Protein AF-A0A852ZW38-F1 (afdb_monomer_lite)

pLDDT: mean 84.42, std 14.69, range [34.28, 97.69]

Secondary structure (DSSP, 8-state):
------TT-TTPPPSS-GGGPPPPPHHHHHHHT--S-EEGGGGT--GGG-----GGG-HHHHHHHHTT-EEPP-STTTTTHHHHS-GGGEEEEE-----EEEE-TTSS-EEEEPPHHHHHHHHHHHHHHHHHHTTTTPPPPS--SEEEEE--SSTT--HHHHHHHHHHHHHHHHHHTT-S-GGG-HHHHHHHHHHHHHS-S--

Foldseek 3Di:
DPPPPQLQPLVDAAPAHPVRFDDADPLQVVLQPFPFKDFCVRSVHDPVPDDAFDPVSGVVQVVVVVVQKDFQDLPLLRPCLSSLADPVFKGWDFASGFQWDWDPPDDHIIIHGQDPVSVVVVCVSVVCNCVLCPPQPNDRDPDPRIGMIGHDQAPPDGPVRLLVQLVVQLVVVCVVVVHPDSSNVSNSSSVSSNCSNVVDRDD

Sequence (203 aa):
MTVAVDPWGSQEPPLIAEEDLPALPERIDRLAKLDTPVRLTDLGEDPESWESPSARDLPEVELLRQDGWVLAPEESFLAFLPAVWPTEHRGWVRNRVPSVWLCTYPGPPAVAPLTEKDRWRDAESREDYPFHLEGTGIPVPSRLGRIWLLRSPVEGASVEQLVQRVVERAHQRARQDGEADPWDGKPYFVEAAREVLAEDPAR

Structure (mmCIF, N/CA/C/O backbone):
data_AF-A0A852ZW38-F1
#
_entry.id   AF-A0A852ZW38-F1
#
loop_
_atom_site.group_PDB
_atom_site.id
_atom_site.type_symbol
_atom_site.label_atom_id
_atom_site.label_alt_id
_atom_site.label_comp_id
_atom_site.label_asym_id
_atom_site.label_entity_id
_atom_site.label_seq_id
_atom_site.pdbx_PDB_ins_code
_atom_site.Cartn_x
_atom_site.Cartn_y
_atom_site.Cartn_z
_atom_site.occupancy
_atom_site.B_iso_or_equiv
_atom_site.auth_seq_id
_atom_site.auth_comp_id
_atom_site.auth_asym_id
_atom_site.auth_atom_id
_atom_site.pdbx_PDB_model_num
ATOM 1 N N . MET A 1 1 ? 1.688 -19.831 27.709 1.00 37.59 1 MET A N 1
ATOM 2 C CA . MET A 1 1 ? 2.255 -19.253 26.474 1.00 37.59 1 MET A CA 1
ATOM 3 C C . MET A 1 1 ? 1.092 -18.835 25.602 1.00 37.59 1 MET A C 1
ATOM 5 O O . MET A 1 1 ? 0.468 -19.689 24.989 1.00 37.59 1 MET A O 1
ATOM 9 N N . THR A 1 2 ? 0.726 -17.560 25.632 1.00 39.41 2 THR A N 1
ATOM 10 C CA . THR A 1 2 ? -0.225 -16.990 24.676 1.00 39.41 2 THR A CA 1
ATOM 11 C C . THR A 1 2 ? 0.477 -17.014 23.325 1.00 39.41 2 THR A C 1
ATOM 13 O O . THR A 1 2 ? 1.562 -16.448 23.203 1.00 39.41 2 THR A O 1
ATOM 16 N N . VAL A 1 3 ? -0.063 -17.740 22.345 1.00 43.19 3 VAL A N 1
ATOM 17 C CA . VAL A 1 3 ? 0.402 -17.617 20.960 1.00 43.19 3 VAL A CA 1
ATOM 18 C C . VAL A 1 3 ? 0.237 -16.143 20.616 1.00 43.19 3 VAL A C 1
ATOM 20 O O . VAL A 1 3 ? -0.870 -15.618 20.736 1.00 43.19 3 VAL A O 1
ATOM 23 N N . ALA A 1 4 ? 1.339 -15.455 20.313 1.00 57.69 4 ALA A N 1
ATOM 24 C CA . ALA A 1 4 ? 1.259 -14.093 19.819 1.00 57.69 4 ALA A CA 1
ATOM 25 C C . ALA A 1 4 ? 0.368 -14.142 18.576 1.00 57.69 4 ALA A C 1
ATOM 27 O O . ALA A 1 4 ? 0.694 -14.840 17.616 1.00 57.69 4 ALA A O 1
ATOM 28 N N . VAL A 1 5 ? -0.798 -13.497 18.648 1.00 76.19 5 VAL A N 1
ATOM 29 C CA . VAL A 1 5 ? -1.663 -13.316 17.483 1.00 76.19 5 VAL A CA 1
ATOM 30 C C . VAL A 1 5 ? -0.793 -12.639 16.434 1.00 76.19 5 VAL A C 1
ATOM 32 O O . VAL A 1 5 ? -0.140 -11.651 16.752 1.00 76.19 5 VAL A O 1
ATOM 35 N N . ASP A 1 6 ? -0.714 -13.213 15.239 1.00 84.00 6 ASP A N 1
ATOM 36 C CA . ASP A 1 6 ? 0.026 -12.650 14.117 1.00 84.00 6 ASP A CA 1
ATOM 37 C C . ASP A 1 6 ? -0.907 -11.687 13.378 1.00 84.00 6 ASP A C 1
ATOM 39 O O . ASP A 1 6 ? -1.735 -12.134 12.578 1.00 84.00 6 ASP A O 1
ATOM 43 N N . PRO A 1 7 ? -0.839 -10.373 13.656 1.00 88.25 7 PRO A N 1
ATOM 44 C CA . PRO A 1 7 ? -1.805 -9.446 13.099 1.00 88.25 7 PRO A CA 1
ATOM 45 C C . PRO A 1 7 ? -1.578 -9.219 11.605 1.00 88.25 7 PRO A C 1
ATOM 47 O O . PRO A 1 7 ? -2.442 -8.645 10.963 1.00 88.25 7 PRO A O 1
ATOM 50 N N . TRP A 1 8 ? -0.460 -9.674 11.035 1.00 88.12 8 TRP A N 1
ATOM 51 C CA . TRP A 1 8 ? -0.136 -9.500 9.620 1.00 88.12 8 TRP A CA 1
ATOM 52 C C . TRP A 1 8 ? -0.468 -10.721 8.770 1.00 88.12 8 TRP A C 1
ATOM 54 O O . TRP A 1 8 ? -0.106 -10.742 7.592 1.00 88.12 8 TRP A O 1
ATOM 64 N N . GLY A 1 9 ? -1.068 -11.766 9.347 1.00 86.44 9 GLY A N 1
ATOM 65 C CA . GLY A 1 9 ? -1.439 -12.958 8.592 1.00 86.44 9 GLY A CA 1
ATOM 66 C C . GLY A 1 9 ? -0.247 -13.546 7.829 1.00 86.44 9 GLY A C 1
ATOM 67 O O . GLY A 1 9 ? -0.298 -13.754 6.615 1.00 86.44 9 GLY A O 1
ATOM 68 N N . SER A 1 10 ? 0.903 -13.752 8.477 1.00 82.31 10 SER A N 1
ATOM 69 C CA . SER A 1 10 ? 2.113 -14.267 7.814 1.00 82.31 10 SER A CA 1
ATOM 70 C C . SER A 1 10 ? 1.869 -15.609 7.123 1.00 82.31 10 SER A C 1
ATOM 72 O O . SER A 1 10 ? 2.503 -15.881 6.107 1.00 82.31 10 SER A O 1
ATOM 74 N N . GLN A 1 11 ? 0.918 -16.405 7.618 1.00 86.62 11 GLN A N 1
ATOM 75 C CA . GLN A 1 11 ? 0.520 -17.689 7.034 1.00 86.62 11 GLN A CA 1
ATOM 76 C C . GLN A 1 11 ? -0.720 -17.612 6.131 1.00 86.62 11 GLN A C 1
ATOM 78 O O . GLN A 1 11 ? -1.071 -18.619 5.522 1.00 86.62 11 GLN A O 1
ATOM 83 N N . GLU A 1 12 ? -1.379 -16.456 6.026 1.00 89.81 12 GLU A N 1
ATOM 84 C CA . GLU A 1 12 ? -2.534 -16.295 5.140 1.00 89.81 12 GLU A CA 1
ATOM 85 C C . GLU A 1 12 ? -2.074 -16.361 3.674 1.00 89.81 12 GLU A C 1
ATOM 87 O O . GLU A 1 12 ? -1.069 -15.720 3.328 1.00 89.81 12 GLU A O 1
ATOM 92 N N . PRO A 1 13 ? -2.763 -17.135 2.811 1.00 94.25 13 PRO A N 1
ATOM 93 C CA . PRO A 1 13 ? -2.471 -17.168 1.382 1.00 94.25 13 PRO A CA 1
ATOM 94 C C . PRO A 1 13 ? -2.806 -15.817 0.724 1.00 94.25 13 PRO A C 1
ATOM 96 O O . PRO A 1 13 ? -3.569 -15.031 1.292 1.00 94.25 13 PRO A O 1
ATOM 99 N N . PRO A 1 14 ? -2.246 -15.521 -0.462 1.00 95.19 14 PRO A N 1
ATOM 100 C CA . PRO A 1 14 ? -2.658 -14.347 -1.221 1.00 95.19 14 PRO A CA 1
ATOM 101 C C . PRO A 1 14 ? -4.115 -14.480 -1.689 1.00 95.19 14 PRO A C 1
ATOM 103 O O . PRO A 1 14 ? -4.615 -15.587 -1.881 1.00 95.19 14 PRO A O 1
ATOM 106 N N . LEU A 1 15 ? -4.773 -13.344 -1.934 1.00 96.75 15 LEU A N 1
ATOM 107 C CA . LEU A 1 15 ? -6.130 -13.275 -2.493 1.00 96.75 15 LEU A CA 1
ATOM 108 C C . LEU A 1 15 ? -6.229 -13.906 -3.889 1.00 96.75 15 LEU A C 1
ATOM 110 O O . LEU A 1 15 ? -7.296 -14.378 -4.268 1.00 96.75 15 LEU A O 1
ATOM 114 N N . ILE A 1 16 ? -5.124 -13.914 -4.639 1.00 96.69 16 ILE A N 1
ATOM 115 C CA . ILE A 1 16 ? -4.990 -14.597 -5.928 1.00 96.69 16 ILE A CA 1
ATOM 116 C C . ILE A 1 16 ? -3.748 -15.483 -5.859 1.00 96.69 16 ILE A C 1
ATOM 118 O O . ILE A 1 16 ? -2.665 -15.001 -5.508 1.00 96.69 16 ILE A O 1
ATOM 122 N N . ALA A 1 17 ? -3.911 -16.770 -6.164 1.00 96.06 17 ALA A N 1
ATOM 123 C CA . ALA A 1 17 ? -2.816 -17.733 -6.188 1.00 96.06 17 ALA A CA 1
ATOM 124 C C . ALA A 1 17 ? -1.807 -17.396 -7.300 1.00 96.06 17 ALA A C 1
ATOM 126 O O . ALA A 1 17 ? -2.147 -16.740 -8.282 1.00 96.06 17 ALA A O 1
ATOM 127 N N . GLU A 1 18 ? -0.552 -17.823 -7.147 1.00 91.75 18 GLU A N 1
ATOM 128 C CA . GLU A 1 18 ? 0.528 -17.448 -8.074 1.00 91.75 18 GLU A CA 1
ATOM 129 C C . GLU A 1 18 ? 0.279 -17.984 -9.491 1.00 91.75 18 GLU A C 1
ATOM 131 O O . GLU A 1 18 ? 0.542 -17.296 -10.476 1.00 91.75 18 GLU A O 1
ATOM 136 N N . GLU A 1 19 ? -0.292 -19.181 -9.583 1.00 95.25 19 GLU A N 1
ATOM 137 C CA . GLU A 1 19 ? -0.721 -19.835 -10.816 1.00 95.25 19 GLU A CA 1
ATOM 138 C C . GLU A 1 19 ? -1.891 -19.135 -11.530 1.00 95.25 19 GLU A C 1
ATOM 140 O O . GLU A 1 19 ? -2.034 -19.294 -12.742 1.00 95.25 19 GLU A O 1
ATOM 145 N N . ASP A 1 20 ? -2.679 -18.336 -10.806 1.00 96.88 20 ASP A N 1
ATOM 146 C CA . ASP A 1 20 ? -3.862 -17.633 -11.317 1.00 96.88 20 ASP A CA 1
ATOM 147 C C . ASP A 1 20 ? -3.574 -16.156 -11.640 1.00 96.88 20 ASP A C 1
ATOM 149 O O . ASP A 1 20 ? -4.470 -15.404 -12.037 1.00 96.88 20 ASP A O 1
ATOM 153 N N . LEU A 1 21 ? -2.325 -15.706 -11.469 1.00 95.62 21 LEU A N 1
ATOM 154 C CA . LEU A 1 21 ? -1.961 -14.317 -11.722 1.00 95.62 21 LEU A CA 1
ATOM 155 C C . LEU A 1 21 ? -2.081 -13.975 -13.214 1.00 95.62 21 LEU A C 1
ATOM 157 O O . LEU A 1 21 ? -1.472 -14.643 -14.057 1.00 95.62 21 LEU A O 1
ATOM 161 N N . PRO A 1 22 ? -2.769 -12.873 -13.566 1.00 95.88 22 PRO A N 1
ATOM 162 C CA . PRO A 1 22 ? -2.809 -12.419 -14.945 1.00 95.88 22 PRO A CA 1
ATOM 163 C C . PRO A 1 22 ? -1.412 -12.042 -15.452 1.00 95.88 22 PRO A C 1
ATOM 165 O O . PRO A 1 22 ? -0.523 -11.623 -14.690 1.00 95.88 22 PRO A O 1
ATOM 168 N N . ALA A 1 23 ? -1.236 -12.146 -16.770 1.00 96.81 23 ALA A N 1
ATOM 169 C CA . ALA A 1 23 ? -0.043 -11.652 -17.443 1.00 96.81 23 ALA A CA 1
ATOM 170 C C . ALA A 1 23 ? 0.123 -10.145 -17.198 1.00 96.81 23 ALA A C 1
ATOM 172 O O . ALA A 1 23 ? -0.852 -9.392 -17.226 1.00 96.81 23 ALA A O 1
ATOM 173 N N . LEU A 1 24 ? 1.361 -9.711 -16.958 1.00 96.56 24 LEU A N 1
ATOM 174 C CA . LEU A 1 24 ? 1.661 -8.298 -16.745 1.00 96.56 24 LEU A CA 1
ATOM 175 C C . LEU A 1 24 ? 1.449 -7.498 -18.042 1.00 96.56 24 LEU A C 1
ATOM 177 O O . LEU A 1 24 ? 1.763 -8.004 -19.124 1.00 96.56 24 LEU A O 1
ATOM 181 N N . PRO A 1 25 ? 0.977 -6.240 -17.953 1.00 96.44 25 PRO A N 1
ATOM 182 C CA . PRO A 1 25 ? 1.001 -5.318 -19.081 1.00 96.44 25 PRO A CA 1
ATOM 183 C C . PRO A 1 25 ? 2.416 -5.190 -19.652 1.00 96.44 25 PRO A C 1
ATOM 185 O O . PRO A 1 25 ? 3.387 -5.186 -18.894 1.00 96.44 25 PRO A O 1
ATOM 188 N N . GLU A 1 26 ? 2.538 -5.027 -20.973 1.00 95.06 26 GLU A N 1
ATOM 189 C CA . GLU A 1 26 ? 3.835 -5.008 -21.671 1.00 95.06 26 GLU A CA 1
ATOM 190 C C . GLU A 1 26 ? 4.825 -4.012 -21.051 1.00 95.06 26 GLU A C 1
ATOM 192 O O . GLU A 1 26 ? 5.993 -4.340 -20.848 1.00 95.06 26 GLU A O 1
ATOM 197 N N . ARG A 1 27 ? 4.348 -2.813 -20.695 1.00 94.19 27 ARG A N 1
ATOM 198 C CA . ARG A 1 27 ? 5.147 -1.786 -20.017 1.00 94.19 27 ARG A CA 1
ATOM 199 C C . ARG A 1 27 ? 5.755 -2.309 -18.714 1.00 94.19 27 ARG A C 1
ATOM 201 O O . ARG A 1 27 ? 6.959 -2.198 -18.506 1.00 94.19 27 ARG A O 1
ATOM 208 N N . ILE A 1 28 ? 4.932 -2.904 -17.853 1.00 95.44 28 ILE A N 1
ATOM 209 C CA . ILE A 1 28 ? 5.349 -3.415 -16.543 1.00 95.44 28 ILE A CA 1
ATOM 210 C C . ILE A 1 28 ? 6.297 -4.605 -16.700 1.00 95.44 28 ILE A C 1
ATOM 212 O O . ILE A 1 28 ? 7.332 -4.653 -16.039 1.00 95.44 28 ILE A O 1
ATOM 216 N N . ASP A 1 29 ? 5.994 -5.523 -17.619 1.00 95.38 29 ASP A N 1
ATOM 217 C CA . ASP A 1 29 ? 6.852 -6.667 -17.938 1.00 95.38 29 ASP A CA 1
ATOM 218 C C . ASP A 1 29 ? 8.232 -6.228 -18.463 1.00 95.38 29 ASP A C 1
ATOM 220 O O . ASP A 1 29 ? 9.260 -6.765 -18.049 1.00 95.38 29 ASP A O 1
ATOM 224 N N . ARG A 1 30 ? 8.278 -5.200 -19.321 1.00 94.25 30 ARG A N 1
ATOM 225 C CA . ARG A 1 30 ? 9.529 -4.629 -19.838 1.00 94.25 30 ARG A CA 1
ATOM 226 C C . ARG A 1 30 ? 10.359 -3.994 -18.723 1.00 94.25 30 ARG A C 1
ATOM 228 O O . ARG A 1 30 ? 11.554 -4.262 -18.639 1.00 94.25 30 ARG A O 1
ATOM 235 N N . LEU A 1 31 ? 9.729 -3.203 -17.852 1.00 94.19 31 LEU A N 1
ATOM 236 C CA . LEU A 1 31 ? 10.395 -2.579 -16.703 1.00 94.19 31 LEU A CA 1
ATOM 237 C C . LEU A 1 31 ? 10.918 -3.621 -15.703 1.00 94.19 31 LEU A C 1
ATOM 239 O O . LEU A 1 31 ? 12.028 -3.476 -15.198 1.00 94.19 31 LEU A O 1
ATOM 243 N N . ALA A 1 32 ? 10.165 -4.699 -15.458 1.00 91.88 32 ALA A N 1
ATOM 244 C CA . ALA A 1 32 ? 10.576 -5.795 -14.576 1.00 91.88 32 ALA A CA 1
ATOM 245 C C . ALA A 1 32 ? 11.831 -6.537 -15.067 1.00 91.88 32 ALA A C 1
ATOM 247 O O . ALA A 1 32 ? 12.532 -7.158 -14.268 1.00 91.88 32 ALA A O 1
ATOM 248 N N . LYS A 1 33 ? 12.102 -6.487 -16.376 1.00 93.12 33 LYS A N 1
ATOM 249 C CA . LYS A 1 33 ? 13.229 -7.160 -17.036 1.00 93.12 33 LYS A CA 1
ATOM 250 C C . LYS A 1 33 ? 14.454 -6.266 -17.222 1.00 93.12 33 LYS A C 1
ATOM 252 O O . LYS A 1 33 ? 15.448 -6.738 -17.769 1.00 93.12 33 LYS A O 1
ATOM 257 N N . LEU A 1 34 ? 14.403 -5.002 -16.794 1.00 92.62 34 LEU A N 1
ATOM 258 C CA . LEU A 1 34 ? 15.554 -4.109 -16.885 1.00 92.62 34 LEU A CA 1
ATOM 259 C C . LEU A 1 34 ? 16.703 -4.608 -16.000 1.00 92.62 34 LEU A C 1
ATOM 261 O O . LEU A 1 34 ? 16.541 -4.810 -14.798 1.00 92.62 34 LEU A O 1
ATOM 265 N N . ASP A 1 35 ? 17.881 -4.753 -16.597 1.00 91.44 35 ASP A N 1
ATOM 266 C CA . ASP A 1 35 ? 19.140 -5.090 -15.923 1.00 91.44 35 ASP A CA 1
ATOM 267 C C . ASP A 1 35 ? 20.156 -3.936 -15.954 1.00 91.44 35 ASP A C 1
ATOM 269 O O . ASP A 1 35 ? 21.132 -3.921 -15.203 1.00 91.44 35 ASP A O 1
ATOM 273 N N . THR A 1 36 ? 19.901 -2.938 -16.797 1.00 90.75 36 THR A N 1
ATOM 274 C CA . THR A 1 36 ? 20.750 -1.779 -17.048 1.00 90.75 36 THR A CA 1
ATOM 275 C C . THR A 1 36 ? 19.888 -0.524 -17.222 1.00 90.75 36 THR A C 1
ATOM 277 O O . THR A 1 36 ? 18.697 -0.631 -17.522 1.00 90.75 36 THR A O 1
ATOM 280 N N . PRO A 1 37 ? 20.445 0.683 -17.007 1.00 91.56 37 PRO A N 1
ATOM 281 C CA . PRO A 1 37 ? 19.724 1.921 -17.273 1.00 91.56 37 PRO A CA 1
ATOM 282 C C . PRO A 1 37 ? 19.343 2.054 -18.752 1.00 91.56 37 PRO A C 1
ATOM 284 O O . PRO A 1 37 ? 20.196 1.905 -19.628 1.00 91.56 37 PRO A O 1
ATOM 287 N N . VAL A 1 38 ? 18.088 2.409 -19.026 1.00 92.88 38 VAL A N 1
ATOM 288 C CA . VAL A 1 38 ? 17.560 2.634 -20.379 1.00 92.88 38 VAL A CA 1
ATOM 289 C C . VAL A 1 38 ? 16.900 4.006 -20.436 1.00 92.88 38 VAL A C 1
ATOM 291 O O . VAL A 1 38 ? 16.209 4.409 -19.503 1.00 92.88 38 VAL A O 1
ATOM 294 N N . ARG A 1 39 ? 17.116 4.761 -21.518 1.00 93.00 39 ARG A N 1
ATOM 295 C CA . ARG A 1 39 ? 16.471 6.071 -21.682 1.00 93.00 39 ARG A CA 1
ATOM 296 C C . ARG A 1 39 ? 14.965 5.895 -21.814 1.00 93.00 39 ARG A C 1
ATOM 298 O O . ARG A 1 39 ? 14.515 4.977 -22.492 1.00 93.00 39 ARG A O 1
ATOM 305 N N . LEU A 1 40 ? 14.196 6.822 -21.249 1.00 92.06 40 LEU A N 1
ATOM 306 C CA . LEU A 1 40 ? 12.736 6.790 -21.366 1.00 92.06 40 LEU A CA 1
ATOM 307 C C . LEU A 1 40 ? 12.270 6.757 -22.824 1.00 92.06 40 LEU A C 1
ATOM 309 O O . LEU A 1 40 ? 11.446 5.927 -23.197 1.00 92.06 40 LEU A O 1
ATOM 313 N N . THR A 1 41 ? 12.904 7.556 -23.681 1.00 90.50 41 THR A N 1
ATOM 314 C CA . THR A 1 41 ? 12.606 7.584 -25.117 1.00 90.50 41 THR A CA 1
ATOM 315 C C . THR A 1 41 ? 12.831 6.238 -25.804 1.00 90.50 41 THR A C 1
ATOM 317 O O . THR A 1 41 ? 12.092 5.890 -26.719 1.00 90.50 41 THR A O 1
ATOM 320 N N . ASP A 1 42 ? 13.825 5.463 -25.357 1.00 91.19 42 ASP A N 1
ATOM 321 C CA . ASP A 1 42 ? 14.133 4.142 -25.922 1.00 91.19 42 ASP A CA 1
ATOM 322 C C . ASP A 1 42 ? 13.117 3.087 -25.448 1.00 91.19 42 ASP A C 1
ATOM 324 O O . ASP A 1 42 ? 12.904 2.076 -26.117 1.00 91.19 42 ASP A O 1
ATOM 328 N N . LEU A 1 43 ? 12.440 3.343 -24.322 1.00 88.69 43 LEU A N 1
ATOM 329 C CA . LEU A 1 43 ? 11.284 2.574 -23.858 1.00 88.69 43 LEU A CA 1
ATOM 330 C C . LEU A 1 43 ? 9.976 2.996 -24.548 1.00 88.69 43 LEU A C 1
ATOM 332 O O . LEU A 1 43 ? 8.965 2.318 -24.363 1.00 88.69 43 LEU A O 1
ATOM 336 N N . GLY A 1 44 ? 9.994 4.054 -25.366 1.00 90.19 44 GLY A N 1
ATOM 337 C CA . GLY A 1 44 ? 8.797 4.649 -25.965 1.00 90.19 44 GLY A CA 1
ATOM 338 C C . GLY A 1 44 ? 7.991 5.509 -24.988 1.00 90.19 44 GLY A C 1
ATOM 339 O O . GLY A 1 44 ? 6.817 5.762 -25.233 1.00 90.19 44 GLY A O 1
ATOM 340 N N . GLU A 1 45 ? 8.609 5.933 -23.887 1.00 91.81 45 GLU A N 1
ATOM 341 C CA . GLU A 1 45 ? 7.994 6.736 -22.833 1.00 91.81 45 GLU A CA 1
ATOM 342 C C . GLU A 1 45 ? 8.359 8.214 -23.018 1.00 91.81 45 GLU A C 1
ATOM 344 O O . GLU A 1 45 ? 9.495 8.549 -23.375 1.00 91.81 45 GLU A O 1
ATOM 349 N N . ASP A 1 46 ? 7.405 9.104 -22.748 1.00 90.69 46 ASP A N 1
ATOM 350 C CA . ASP A 1 46 ? 7.639 10.547 -22.713 1.00 90.69 46 ASP A CA 1
ATOM 351 C C . ASP A 1 46 ? 8.155 10.949 -21.319 1.00 90.69 46 ASP A C 1
ATOM 353 O O . ASP A 1 46 ? 7.471 10.709 -20.320 1.00 90.69 46 ASP A O 1
ATOM 357 N N . PRO A 1 47 ? 9.349 11.561 -21.212 1.00 89.00 47 PRO A N 1
ATOM 358 C CA . PRO A 1 47 ? 9.864 12.051 -19.941 1.00 89.00 47 PRO A CA 1
ATOM 359 C C . PRO A 1 47 ? 8.957 13.032 -19.199 1.00 89.00 47 PRO A C 1
ATOM 361 O O . PRO A 1 47 ? 9.014 13.068 -17.971 1.00 89.00 47 PRO A O 1
ATOM 364 N N . GLU A 1 48 ? 8.152 13.830 -19.904 1.00 88.62 48 GLU A N 1
ATOM 365 C CA . GLU A 1 48 ? 7.260 14.812 -19.275 1.00 88.62 48 GLU A CA 1
ATOM 366 C C . GLU A 1 48 ? 6.009 14.166 -18.668 1.00 88.62 48 GLU A C 1
ATOM 368 O O . GLU A 1 48 ? 5.424 14.719 -17.737 1.00 88.62 48 GLU A O 1
ATOM 373 N N . SER A 1 49 ? 5.625 12.984 -19.155 1.00 90.31 49 SER A N 1
ATOM 374 C CA . SER A 1 49 ? 4.471 12.225 -18.667 1.00 90.31 49 SER A CA 1
ATOM 375 C C . SER A 1 49 ? 4.865 10.932 -17.952 1.00 90.31 49 SER A C 1
ATOM 377 O O . SER A 1 49 ? 4.020 10.058 -17.764 1.00 90.31 49 SER A O 1
ATOM 379 N N . TRP A 1 50 ? 6.146 10.753 -17.621 1.00 89.19 50 TRP A N 1
ATOM 380 C CA . TRP A 1 50 ? 6.602 9.532 -16.974 1.00 89.19 50 TRP A CA 1
ATOM 381 C C . TRP A 1 50 ? 6.034 9.422 -15.560 1.00 89.19 50 TRP A C 1
ATOM 383 O O . TRP A 1 50 ? 6.276 10.270 -14.700 1.00 89.19 50 TRP A O 1
ATOM 393 N N . GLU A 1 51 ? 5.361 8.306 -15.308 1.00 90.50 51 GLU A N 1
ATOM 394 C CA . GLU A 1 51 ? 4.890 7.914 -13.986 1.00 90.50 51 GLU A CA 1
ATOM 395 C C . GLU A 1 51 ? 5.615 6.641 -13.541 1.00 90.50 51 GLU A C 1
ATOM 397 O O . GLU A 1 51 ? 5.704 5.658 -14.288 1.00 90.50 51 GLU A O 1
ATOM 402 N N . SER A 1 52 ? 6.147 6.639 -12.317 1.00 90.00 52 SER A N 1
ATOM 403 C CA . SER A 1 52 ? 6.728 5.427 -11.733 1.00 90.00 52 SER A CA 1
ATOM 404 C C . SER A 1 52 ? 5.678 4.311 -11.670 1.00 90.00 52 SER A C 1
ATOM 406 O O . SER A 1 52 ? 4.526 4.595 -11.337 1.00 90.00 52 SER A O 1
ATOM 408 N N . PRO A 1 53 ? 6.046 3.047 -11.966 1.00 92.25 53 PRO A N 1
ATOM 409 C CA . PRO A 1 53 ? 5.102 1.944 -11.857 1.00 92.25 53 PRO A CA 1
ATOM 410 C C . PRO A 1 53 ? 4.621 1.797 -10.410 1.00 92.25 53 PRO A C 1
ATOM 412 O O . PRO A 1 53 ? 5.386 1.970 -9.462 1.00 92.25 53 PRO A O 1
ATOM 415 N N . SER A 1 54 ? 3.353 1.449 -10.249 1.00 92.00 54 SER A N 1
ATOM 416 C CA . SER A 1 54 ? 2.663 1.374 -8.966 1.00 92.00 54 SER A CA 1
ATOM 417 C C . SER A 1 54 ? 1.812 0.110 -8.868 1.00 92.00 54 SER A C 1
ATOM 419 O O . SER A 1 54 ? 1.564 -0.586 -9.854 1.00 92.00 54 SER A O 1
ATOM 421 N N . ALA A 1 55 ? 1.294 -0.174 -7.671 1.00 92.94 55 ALA A N 1
ATOM 422 C CA . ALA A 1 55 ? 0.359 -1.278 -7.470 1.00 92.94 55 ALA A CA 1
ATOM 423 C C . ALA A 1 55 ? -0.908 -1.156 -8.341 1.00 92.94 55 ALA A C 1
ATOM 425 O O . ALA A 1 55 ? -1.515 -2.169 -8.675 1.00 92.94 55 ALA A O 1
ATOM 426 N N . ARG A 1 56 ? -1.294 0.065 -8.743 1.00 94.19 56 ARG A N 1
ATOM 427 C CA . ARG A 1 56 ? -2.463 0.311 -9.606 1.00 94.19 56 ARG A CA 1
ATOM 428 C C . ARG A 1 56 ? -2.261 -0.174 -11.041 1.00 94.19 56 ARG A C 1
ATOM 430 O O . ARG A 1 56 ? -3.249 -0.393 -11.730 1.00 94.19 56 ARG A O 1
ATOM 437 N N . ASP A 1 57 ? -1.016 -0.372 -11.466 1.00 95.38 57 ASP A N 1
ATOM 438 C CA . ASP A 1 57 ? -0.691 -0.894 -12.796 1.00 95.38 57 ASP A CA 1
ATOM 439 C C . ASP A 1 57 ? -0.778 -2.427 -12.871 1.00 95.38 57 ASP A C 1
ATOM 441 O O . ASP A 1 57 ? -0.609 -3.013 -13.944 1.00 95.38 57 ASP A O 1
ATOM 445 N N . LEU A 1 58 ? -1.007 -3.099 -11.736 1.00 96.25 58 LEU A N 1
ATOM 446 C CA . LEU A 1 58 ? -1.096 -4.552 -11.678 1.00 96.25 58 LEU A CA 1
ATOM 447 C C . LEU A 1 58 ? -2.521 -5.040 -11.998 1.00 96.25 58 LEU A C 1
ATOM 449 O O . LEU A 1 58 ? -3.481 -4.613 -11.349 1.00 96.25 58 LEU A O 1
ATOM 453 N N . PRO A 1 59 ? -2.683 -5.987 -12.939 1.00 97.69 59 PRO A N 1
ATOM 454 C CA . PRO A 1 59 ? -3.999 -6.466 -13.355 1.00 97.69 59 PRO A CA 1
ATOM 455 C C . PRO A 1 59 ? -4.757 -7.188 -12.232 1.00 97.69 59 PRO A C 1
ATOM 457 O O . PRO A 1 59 ? -5.970 -7.049 -12.130 1.00 97.69 59 PRO A O 1
ATOM 460 N N . GLU A 1 60 ? -4.067 -7.914 -11.351 1.00 97.12 60 GLU A N 1
ATOM 461 C CA . GLU A 1 60 ? -4.653 -8.542 -10.161 1.00 97.12 60 GLU A CA 1
ATOM 462 C C . GLU A 1 60 ? -5.254 -7.523 -9.190 1.00 97.12 60 GLU A C 1
ATOM 464 O O . GLU A 1 60 ? -6.282 -7.792 -8.575 1.00 97.12 60 GLU A O 1
ATOM 469 N N . VAL A 1 61 ? -4.640 -6.344 -9.064 1.00 96.56 61 VAL A N 1
ATOM 470 C CA . VAL A 1 61 ? -5.158 -5.278 -8.203 1.00 96.56 61 VAL A CA 1
ATOM 471 C C . VAL A 1 61 ? -6.429 -4.712 -8.817 1.00 96.56 61 VAL A C 1
ATOM 473 O O . VAL A 1 61 ? -7.413 -4.540 -8.106 1.00 96.56 61 VAL A O 1
ATOM 476 N N . GLU A 1 62 ? -6.444 -4.473 -10.127 1.00 96.81 62 GLU A N 1
ATOM 477 C CA . GLU A 1 62 ? -7.640 -3.990 -10.821 1.00 96.81 62 GLU A CA 1
ATOM 478 C C . GLU A 1 62 ? -8.804 -4.992 -10.751 1.00 96.81 62 GLU A C 1
ATOM 480 O O . GLU A 1 62 ? -9.933 -4.595 -10.468 1.00 96.81 62 GLU A O 1
ATOM 485 N N . LEU A 1 63 ? -8.539 -6.295 -10.906 1.00 96.75 63 LEU A N 1
ATOM 486 C CA . LEU A 1 63 ? -9.554 -7.341 -10.717 1.00 96.75 63 LEU A CA 1
ATOM 487 C C . LEU A 1 63 ? -10.151 -7.297 -9.304 1.00 96.75 63 LEU A C 1
ATOM 489 O O . LEU A 1 63 ? -11.367 -7.250 -9.137 1.00 96.75 63 LEU A O 1
ATOM 493 N N . LEU A 1 64 ? -9.303 -7.232 -8.275 1.00 97.62 64 LEU A N 1
ATOM 494 C CA . LEU A 1 64 ? -9.771 -7.156 -6.890 1.00 97.62 64 LEU A CA 1
ATOM 495 C C . LEU A 1 64 ? -10.545 -5.859 -6.612 1.00 97.62 64 LEU A C 1
ATOM 497 O O . LEU A 1 64 ? -11.502 -5.869 -5.835 1.00 97.62 64 LEU A O 1
ATOM 501 N N . ARG A 1 65 ? -10.180 -4.747 -7.260 1.00 96.62 65 ARG A N 1
ATOM 502 C CA . ARG A 1 65 ? -10.920 -3.482 -7.154 1.00 96.62 65 ARG A CA 1
ATOM 503 C C . ARG A 1 65 ? -12.331 -3.573 -7.704 1.00 96.62 65 ARG A C 1
ATOM 505 O O . ARG A 1 65 ? -13.245 -3.011 -7.103 1.00 96.62 65 ARG A O 1
ATOM 512 N N . GLN A 1 66 ? -12.524 -4.303 -8.797 1.00 96.06 66 GLN A N 1
ATOM 513 C CA . GLN A 1 66 ? -13.857 -4.575 -9.341 1.00 96.06 66 GLN A CA 1
ATOM 514 C C . GLN A 1 66 ? -14.707 -5.393 -8.360 1.00 96.06 66 GLN A C 1
ATOM 516 O O . GLN A 1 66 ? -15.913 -5.175 -8.264 1.00 96.06 66 GLN A O 1
ATOM 521 N N . ASP A 1 67 ? -14.064 -6.227 -7.541 1.00 95.06 67 ASP A N 1
ATOM 522 C CA . ASP A 1 67 ? -14.696 -6.942 -6.434 1.00 95.06 67 ASP A CA 1
ATOM 523 C C . ASP A 1 67 ? -14.792 -6.104 -5.138 1.00 95.06 67 ASP A C 1
ATOM 525 O O . ASP A 1 67 ? -15.059 -6.638 -4.061 1.00 95.06 67 ASP A O 1
ATOM 529 N N . GLY A 1 68 ? -14.554 -4.793 -5.184 1.00 95.56 68 GLY A N 1
ATOM 530 C CA . GLY A 1 68 ? -14.711 -3.888 -4.041 1.00 95.56 68 GLY A CA 1
ATOM 531 C C . GLY A 1 68 ? -13.546 -3.867 -3.048 1.00 95.56 68 GLY A C 1
ATOM 532 O O . GLY A 1 68 ? -13.685 -3.289 -1.971 1.00 95.56 68 GLY A O 1
ATOM 533 N N . TRP A 1 69 ? -12.406 -4.482 -3.371 1.00 97.69 69 TRP A N 1
ATOM 534 C CA . TRP A 1 69 ? -11.168 -4.264 -2.621 1.00 97.69 69 TRP A CA 1
ATOM 535 C C . TRP A 1 69 ? -10.549 -2.900 -2.955 1.00 97.69 69 TRP A C 1
ATOM 537 O O . TRP A 1 69 ? -10.666 -2.391 -4.063 1.00 97.69 69 TRP A O 1
ATOM 547 N N . VAL A 1 70 ? -9.834 -2.312 -2.006 1.00 96.88 70 VAL A N 1
ATOM 548 C CA . VAL A 1 70 ? -9.127 -1.037 -2.161 1.00 96.88 70 VAL A CA 1
ATOM 549 C C . VAL A 1 70 ? -7.687 -1.234 -1.713 1.00 96.88 70 VAL A C 1
ATOM 551 O O . VAL A 1 70 ? -7.441 -1.957 -0.752 1.00 96.88 70 VAL A O 1
ATOM 554 N N . LEU A 1 71 ? -6.723 -0.616 -2.398 1.00 95.06 71 LEU A N 1
ATOM 555 C CA . LEU A 1 71 ? -5.335 -0.609 -1.929 1.00 95.06 71 LEU A CA 1
ATOM 556 C C . LEU A 1 71 ? -5.270 -0.019 -0.517 1.00 95.06 71 LEU A C 1
ATOM 558 O O . LEU A 1 71 ? -5.871 1.022 -0.250 1.00 95.06 71 LEU A O 1
ATOM 562 N N . ALA A 1 72 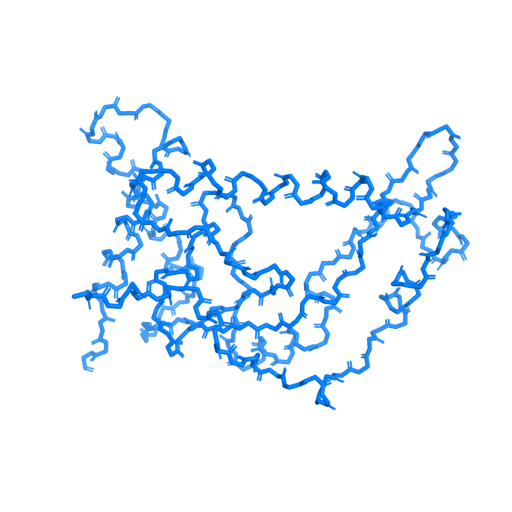? -4.550 -0.687 0.383 1.00 91.88 72 ALA A N 1
ATOM 563 C CA . ALA A 1 72 ? -4.278 -0.119 1.693 1.00 91.88 72 ALA A CA 1
ATOM 564 C C . ALA A 1 72 ? -3.514 1.212 1.533 1.00 91.88 72 ALA A C 1
ATOM 566 O O . ALA A 1 72 ? -2.669 1.309 0.639 1.00 91.88 72 ALA A O 1
ATOM 567 N N . PRO A 1 73 ? -3.784 2.219 2.382 1.00 88.00 73 PRO A N 1
ATOM 568 C CA . PRO A 1 73 ? -3.011 3.457 2.400 1.00 88.00 73 PRO A CA 1
ATOM 569 C C . PRO A 1 73 ? -1.512 3.175 2.573 1.00 88.00 73 PRO A C 1
ATOM 571 O O . PRO A 1 73 ? -1.124 2.330 3.386 1.00 88.00 73 PRO A O 1
ATOM 574 N N . GLU A 1 74 ? -0.683 3.857 1.785 1.00 76.88 74 GLU A N 1
ATOM 575 C CA . GLU A 1 74 ? 0.776 3.672 1.772 1.00 76.88 74 GLU A CA 1
ATOM 576 C C . GLU A 1 74 ? 1.504 4.734 2.610 1.00 76.88 74 GLU A C 1
ATOM 578 O O . GLU A 1 74 ? 2.709 4.628 2.829 1.00 76.88 74 GLU A O 1
ATOM 583 N N . GLU A 1 75 ? 0.784 5.740 3.114 1.00 79.88 75 GLU A N 1
ATOM 584 C CA . GLU A 1 75 ? 1.321 6.751 4.015 1.00 79.88 75 GLU A CA 1
ATOM 585 C C . GLU A 1 75 ? 1.874 6.095 5.286 1.00 79.88 75 GLU A C 1
ATOM 587 O O . GLU A 1 75 ? 1.203 5.284 5.930 1.00 79.88 75 GLU A O 1
ATOM 592 N N . SER A 1 76 ? 3.090 6.473 5.691 1.00 72.94 76 SER A N 1
ATOM 593 C CA . SER A 1 76 ? 3.836 5.756 6.732 1.00 72.94 76 SER A CA 1
ATOM 594 C C . SER A 1 76 ? 3.097 5.666 8.075 1.00 72.94 76 SER A C 1
ATOM 596 O O . SER A 1 76 ? 3.188 4.656 8.771 1.00 72.94 76 SER A O 1
ATOM 598 N N . PHE A 1 77 ? 2.298 6.680 8.421 1.00 76.75 77 PHE A N 1
ATOM 599 C CA . PHE A 1 77 ? 1.479 6.696 9.637 1.00 76.75 77 PHE A CA 1
ATOM 600 C C . PHE A 1 77 ? 0.179 5.879 9.527 1.00 76.75 77 PHE A C 1
ATOM 602 O O . PHE A 1 77 ? -0.450 5.659 10.550 1.00 76.75 77 PHE A O 1
ATOM 609 N N . LEU A 1 78 ? -0.235 5.411 8.342 1.00 85.31 78 LEU A N 1
ATOM 610 C CA . LEU A 1 78 ? -1.391 4.514 8.124 1.00 85.31 78 LEU A CA 1
ATOM 611 C C . LEU A 1 78 ? -0.984 3.100 7.704 1.00 85.31 78 LEU A C 1
ATOM 613 O O . LEU A 1 78 ? -1.826 2.205 7.636 1.00 85.31 78 LEU A O 1
ATOM 617 N N . ALA A 1 79 ? 0.302 2.866 7.476 1.00 82.06 79 ALA A N 1
ATOM 618 C CA . ALA A 1 79 ? 0.835 1.595 7.009 1.00 82.06 79 ALA A CA 1
ATOM 619 C C . ALA A 1 79 ? 0.528 0.408 7.956 1.00 82.06 79 ALA A C 1
ATOM 621 O O . ALA A 1 79 ? 0.560 -0.753 7.549 1.00 82.06 79 ALA A O 1
ATOM 622 N N . PHE A 1 80 ? 0.181 0.682 9.221 1.00 86.88 80 PHE A N 1
ATOM 623 C CA . PHE A 1 80 ? -0.266 -0.318 10.197 1.00 86.88 80 PHE A CA 1
ATOM 624 C C . PHE A 1 80 ? -1.693 -0.834 9.958 1.00 86.88 80 PHE A C 1
ATOM 626 O O . PHE A 1 80 ? -2.066 -1.846 10.550 1.00 86.88 80 PHE A O 1
ATOM 633 N N . LEU A 1 81 ? -2.512 -0.145 9.153 1.00 90.69 81 LEU A N 1
ATOM 634 C CA . LEU A 1 81 ? -3.941 -0.437 9.014 1.00 90.69 81 LEU A CA 1
ATOM 635 C C . LEU A 1 81 ? -4.237 -1.911 8.723 1.00 90.69 81 LEU A C 1
ATOM 637 O O . LEU A 1 81 ? -5.101 -2.452 9.413 1.00 90.69 81 LEU A O 1
ATOM 641 N N . PRO A 1 82 ? -3.517 -2.612 7.820 1.00 92.12 82 PRO A N 1
ATOM 642 C CA . PRO A 1 82 ? -3.755 -4.033 7.598 1.00 92.12 82 PRO A CA 1
ATOM 643 C C . PRO A 1 82 ? -3.663 -4.864 8.881 1.00 92.12 82 PRO A C 1
ATOM 645 O O . PRO A 1 82 ? -4.449 -5.785 9.048 1.00 92.12 82 PRO A O 1
ATOM 648 N N . ALA A 1 83 ? -2.783 -4.518 9.826 1.00 90.75 83 ALA A N 1
ATOM 649 C CA . ALA A 1 83 ? -2.618 -5.253 11.079 1.00 90.75 83 ALA A CA 1
ATOM 650 C C . ALA A 1 83 ? -3.819 -5.142 12.031 1.00 90.75 83 ALA A C 1
ATOM 652 O O . ALA A 1 83 ? -4.077 -6.069 12.800 1.00 90.75 83 ALA A O 1
ATOM 653 N N . VAL A 1 84 ? -4.549 -4.024 11.991 1.00 91.88 84 VAL A N 1
ATOM 654 C CA . VAL A 1 84 ? -5.717 -3.780 12.859 1.00 91.88 84 VAL A CA 1
ATOM 655 C C . VAL A 1 84 ? -7.053 -3.981 12.153 1.00 91.88 84 VAL A C 1
ATOM 657 O O . VAL A 1 84 ? -8.081 -4.063 12.821 1.00 91.88 84 VAL A O 1
ATOM 660 N N . TRP A 1 85 ? -7.047 -4.057 10.823 1.00 94.12 85 TRP A N 1
ATOM 661 C CA . TRP A 1 85 ? -8.243 -4.301 10.030 1.00 94.12 85 TRP A CA 1
ATOM 662 C C . TRP A 1 85 ? -8.795 -5.716 10.276 1.00 94.12 85 TRP A C 1
ATOM 664 O O . TRP A 1 85 ? -7.994 -6.641 10.454 1.00 94.12 85 TRP A O 1
ATOM 674 N N . PRO A 1 86 ? -10.127 -5.929 10.265 1.00 93.81 86 PRO A N 1
ATOM 675 C CA . PRO A 1 86 ? -10.702 -7.265 10.417 1.00 93.81 86 PRO A CA 1
ATOM 676 C C . PRO A 1 86 ? -10.159 -8.242 9.371 1.00 93.81 86 PRO A C 1
ATOM 678 O O . PRO A 1 86 ? -9.984 -7.876 8.207 1.00 93.81 86 PRO A O 1
ATOM 681 N N . THR A 1 87 ? -9.897 -9.485 9.785 1.00 93.00 87 THR A N 1
ATOM 682 C CA . THR A 1 87 ? -9.174 -10.471 8.957 1.00 93.00 87 THR A CA 1
ATOM 683 C C . THR A 1 87 ? -9.948 -10.819 7.687 1.00 93.00 87 THR A C 1
ATOM 685 O O . THR A 1 87 ? -9.367 -10.948 6.619 1.00 93.00 87 THR A O 1
ATOM 688 N N . GLU A 1 88 ? -11.272 -10.870 7.774 1.00 93.25 88 GLU A N 1
ATOM 689 C CA . GLU A 1 88 ? -12.186 -11.161 6.667 1.00 93.25 88 GLU A CA 1
ATOM 690 C C . GLU A 1 88 ? -12.281 -10.004 5.656 1.00 93.25 88 GLU A C 1
ATOM 692 O O . GLU A 1 88 ? -12.750 -10.185 4.532 1.00 93.25 88 GLU A O 1
ATOM 697 N N . HIS A 1 89 ? -11.832 -8.812 6.054 1.00 95.81 89 HIS A N 1
ATOM 698 C CA . HIS A 1 89 ? -11.913 -7.574 5.281 1.00 95.81 89 HIS A CA 1
ATOM 699 C C . HIS A 1 89 ? -10.536 -7.035 4.887 1.00 95.81 89 HIS A C 1
ATOM 701 O O . HIS A 1 89 ? -10.422 -5.905 4.415 1.00 95.81 89 HIS A O 1
ATOM 707 N N . ARG A 1 90 ? -9.481 -7.830 5.062 1.00 95.50 90 ARG A N 1
ATOM 708 C CA . ARG A 1 90 ? -8.137 -7.542 4.566 1.00 95.50 90 ARG A CA 1
ATOM 709 C C . ARG A 1 90 ? -7.626 -8.731 3.771 1.00 95.50 90 ARG A C 1
ATOM 711 O O . ARG A 1 90 ? -8.042 -9.865 3.972 1.00 95.50 90 ARG A O 1
ATOM 718 N N . GLY A 1 91 ? -6.693 -8.470 2.882 1.00 95.25 91 GLY A N 1
ATOM 719 C CA . GLY A 1 91 ? -5.991 -9.511 2.160 1.00 95.25 91 GLY A CA 1
ATOM 720 C C . GLY A 1 91 ? -4.803 -8.924 1.433 1.00 95.25 91 GLY A C 1
ATOM 721 O O . GLY A 1 91 ? -4.565 -7.717 1.471 1.00 95.25 91 GLY A O 1
ATOM 722 N N . TRP A 1 92 ? -4.026 -9.773 0.781 1.00 95.06 92 TRP A N 1
ATOM 723 C CA . TRP A 1 92 ? -2.829 -9.325 0.092 1.00 95.06 92 TRP A CA 1
ATOM 724 C C . TRP A 1 92 ? -2.640 -10.043 -1.234 1.00 95.06 92 TRP A C 1
ATOM 726 O O . TRP A 1 92 ? -3.105 -11.163 -1.424 1.00 95.06 92 TRP A O 1
ATOM 736 N N . VAL A 1 93 ? -1.907 -9.407 -2.139 1.00 94.25 93 VAL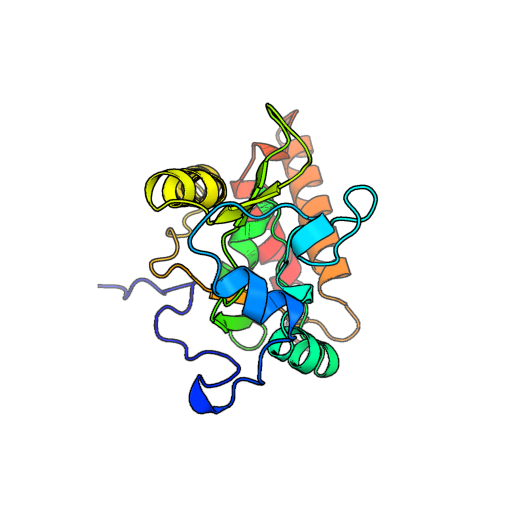 A N 1
ATOM 737 C CA . VAL A 1 93 ? -1.355 -10.040 -3.342 1.00 94.25 93 VAL A CA 1
ATOM 738 C C . VAL A 1 93 ? 0.157 -9.895 -3.355 1.00 94.25 93 VAL A C 1
ATOM 740 O O . VAL A 1 93 ? 0.730 -9.029 -2.680 1.00 94.25 93 VAL A O 1
ATOM 743 N N . ARG A 1 94 ? 0.830 -10.771 -4.101 1.00 91.69 94 ARG A N 1
ATOM 744 C CA . ARG A 1 94 ? 2.276 -10.677 -4.290 1.00 91.69 94 ARG A CA 1
ATOM 745 C C . ARG A 1 94 ? 2.610 -9.353 -4.974 1.00 91.69 94 ARG A C 1
ATOM 747 O O . ARG A 1 94 ? 2.046 -9.028 -6.012 1.00 91.69 94 ARG A O 1
ATOM 754 N N . ASN A 1 95 ? 3.569 -8.615 -4.426 1.00 91.12 95 ASN A N 1
ATOM 755 C CA . ASN A 1 95 ? 4.073 -7.417 -5.075 1.00 91.12 95 ASN A CA 1
ATOM 756 C C . ASN A 1 95 ? 4.891 -7.801 -6.318 1.00 91.12 95 ASN A C 1
ATOM 758 O O . ASN A 1 95 ? 5.971 -8.385 -6.194 1.00 91.12 95 ASN A O 1
ATOM 762 N N . ARG A 1 96 ? 4.365 -7.471 -7.501 1.00 92.69 96 ARG A N 1
ATOM 763 C CA . ARG A 1 96 ? 5.046 -7.611 -8.798 1.00 92.69 96 ARG A CA 1
ATOM 764 C C . ARG A 1 96 ? 5.431 -6.265 -9.421 1.00 92.69 96 ARG A C 1
ATOM 766 O O . ARG A 1 96 ? 5.858 -6.243 -10.571 1.00 92.69 96 ARG A O 1
ATOM 773 N N . VAL A 1 97 ? 5.284 -5.157 -8.686 1.00 91.88 97 VAL A N 1
ATOM 774 C CA . VAL A 1 97 ? 5.685 -3.826 -9.161 1.00 91.88 97 VAL A CA 1
ATOM 775 C C . VAL A 1 97 ? 7.204 -3.818 -9.396 1.00 91.88 97 VAL A C 1
ATOM 777 O O . VAL A 1 97 ? 7.957 -4.178 -8.485 1.00 91.88 97 VAL A O 1
ATOM 780 N N . PRO A 1 98 ? 7.677 -3.433 -10.594 1.00 90.94 98 PRO A N 1
ATOM 781 C CA . PRO A 1 98 ? 9.098 -3.344 -10.894 1.00 90.94 98 PRO A CA 1
ATOM 782 C C . PRO A 1 98 ? 9.811 -2.366 -9.963 1.00 90.94 98 PRO A C 1
ATOM 784 O O . PRO A 1 98 ? 9.425 -1.205 -9.851 1.00 90.94 98 PRO A O 1
ATOM 787 N N . SER A 1 99 ? 10.898 -2.817 -9.343 1.00 88.06 99 SER A N 1
ATOM 788 C CA . SER A 1 99 ? 11.779 -1.956 -8.556 1.00 88.06 99 SER A CA 1
ATOM 789 C C . SER A 1 99 ? 12.694 -1.165 -9.494 1.00 88.06 99 SER A C 1
ATOM 791 O O . SER A 1 99 ? 13.793 -1.615 -9.822 1.00 88.06 99 SER A O 1
ATOM 793 N N . VAL A 1 100 ? 12.233 0.001 -9.942 1.00 89.81 100 VAL A N 1
ATOM 794 C CA . VAL A 1 100 ? 12.962 0.902 -10.846 1.00 89.81 100 VAL A CA 1
ATOM 795 C C . VAL A 1 100 ? 12.940 2.335 -10.319 1.00 89.81 100 VAL A C 1
ATOM 797 O O . VAL A 1 100 ? 12.039 2.709 -9.574 1.00 89.81 100 VAL A O 1
ATOM 800 N N . TRP A 1 101 ? 13.909 3.155 -10.718 1.00 87.94 101 TRP A N 1
ATOM 801 C CA . TRP A 1 101 ? 13.952 4.574 -10.364 1.00 87.94 101 TRP A CA 1
ATOM 802 C C . TRP A 1 101 ? 14.305 5.446 -11.569 1.00 87.94 101 TRP A C 1
ATOM 804 O O . TRP A 1 101 ? 14.971 5.002 -12.508 1.00 87.94 101 TRP A O 1
ATOM 814 N N . LEU A 1 102 ? 13.834 6.695 -11.539 1.00 88.88 102 LEU A N 1
ATOM 815 C CA . LEU A 1 102 ? 14.095 7.688 -12.576 1.00 88.88 102 LEU A CA 1
ATOM 816 C C . LEU A 1 102 ? 15.435 8.396 -12.321 1.00 88.88 102 LEU A C 1
ATOM 818 O O . LEU A 1 102 ? 15.587 9.150 -11.360 1.00 88.88 102 LEU A O 1
ATOM 822 N N . CYS A 1 103 ? 16.384 8.202 -13.227 1.00 86.62 103 CYS A N 1
ATOM 823 C CA . CYS A 1 103 ? 17.673 8.877 -13.274 1.00 86.62 103 CYS A CA 1
ATOM 824 C C . CYS A 1 103 ? 17.586 10.117 -14.169 1.00 86.62 103 CYS A C 1
ATOM 826 O O . CYS A 1 103 ? 17.400 10.004 -15.381 1.00 86.62 103 CYS A O 1
ATOM 828 N N . THR A 1 104 ? 17.798 11.305 -13.605 1.00 83.12 104 THR A N 1
ATOM 829 C CA . THR A 1 104 ? 17.790 12.571 -14.364 1.00 83.12 104 THR A CA 1
ATOM 830 C C . THR A 1 104 ? 19.173 13.215 -14.510 1.00 83.12 104 THR A C 1
ATOM 832 O O . THR A 1 104 ? 19.295 14.253 -15.156 1.00 83.12 104 THR A O 1
ATOM 835 N N . TYR A 1 105 ? 20.237 12.626 -13.941 1.00 68.56 105 TYR A N 1
ATOM 836 C CA . TYR A 1 105 ? 21.569 13.240 -13.931 1.00 68.56 105 TYR A CA 1
ATOM 837 C C . TYR A 1 105 ? 22.738 12.236 -14.033 1.00 68.56 105 TYR A C 1
ATOM 839 O O . TYR A 1 105 ? 22.697 11.211 -13.351 1.00 68.56 105 TYR A O 1
ATOM 847 N N . PRO A 1 106 ? 23.830 12.550 -14.771 1.00 64.25 106 PRO A N 1
ATOM 848 C CA . PRO A 1 106 ? 23.949 13.570 -15.818 1.00 64.25 106 PRO A CA 1
ATOM 849 C C . PRO A 1 106 ? 23.526 12.990 -17.182 1.00 64.25 106 PRO A C 1
ATOM 851 O O . PRO A 1 106 ? 24.218 12.138 -17.735 1.00 64.25 106 PRO A O 1
ATOM 854 N N . GLY A 1 107 ? 22.408 13.446 -17.756 1.00 81.19 107 GLY A N 1
ATOM 855 C CA . GLY A 1 107 ? 21.983 13.019 -19.096 1.00 81.19 107 GLY A CA 1
ATOM 856 C C . GLY A 1 107 ? 20.473 13.099 -19.331 1.00 81.19 107 GLY A C 1
ATOM 857 O O . GLY A 1 107 ? 19.749 13.588 -18.466 1.00 81.19 107 GLY A O 1
ATOM 858 N N . PRO A 1 108 ? 19.993 12.638 -20.503 1.00 86.06 108 PRO A N 1
ATOM 859 C CA . PRO A 1 108 ? 18.567 12.467 -20.753 1.00 86.06 108 PRO A CA 1
ATOM 860 C C . PRO A 1 108 ? 17.922 11.574 -19.681 1.00 86.06 108 PRO A C 1
ATOM 862 O O . PRO A 1 108 ? 18.580 10.625 -19.242 1.00 86.06 108 PRO A O 1
ATOM 865 N N . PRO A 1 109 ? 16.656 11.828 -19.303 1.00 91.62 109 PRO A N 1
ATOM 866 C CA . PRO A 1 109 ? 15.919 10.986 -18.371 1.00 91.62 109 PRO A CA 1
ATOM 867 C C . PRO A 1 109 ? 15.978 9.505 -18.756 1.00 91.62 109 PRO A C 1
ATOM 869 O O . PRO A 1 109 ? 15.657 9.109 -19.883 1.00 91.62 109 PRO A O 1
ATOM 872 N N . ALA A 1 110 ? 16.416 8.690 -17.807 1.00 91.50 110 ALA A N 1
ATOM 873 C CA . ALA A 1 110 ? 16.559 7.254 -17.952 1.00 91.50 110 ALA A CA 1
ATOM 874 C C . ALA A 1 110 ? 15.939 6.549 -16.753 1.00 91.50 110 ALA A C 1
ATOM 876 O O . ALA A 1 110 ? 15.887 7.101 -15.661 1.00 91.50 110 ALA A O 1
ATOM 877 N N . VAL A 1 111 ? 15.491 5.321 -16.950 1.00 92.56 111 VAL A N 1
ATOM 878 C CA . VAL A 1 111 ? 15.014 4.454 -15.879 1.00 92.56 111 VAL A CA 1
ATOM 879 C C . VAL A 1 111 ? 16.062 3.390 -15.652 1.00 92.56 111 VAL A C 1
ATOM 881 O O . VAL A 1 111 ? 16.552 2.778 -16.602 1.00 92.56 111 VAL A O 1
ATOM 884 N N . ALA A 1 112 ? 16.422 3.184 -14.395 1.00 90.19 112 ALA A N 1
ATOM 885 C CA . ALA A 1 112 ? 17.356 2.147 -13.997 1.00 90.19 112 ALA A CA 1
ATOM 886 C C . ALA A 1 112 ? 16.683 1.173 -13.028 1.00 90.19 112 ALA A C 1
ATOM 888 O O . ALA A 1 112 ? 15.843 1.592 -12.225 1.00 90.19 112 ALA A O 1
ATOM 889 N N . PRO A 1 113 ? 17.058 -0.118 -13.057 1.00 89.88 113 PRO A N 1
ATOM 890 C CA . PRO A 1 113 ? 16.667 -1.025 -11.993 1.00 89.88 113 PRO A CA 1
ATOM 891 C C . PRO A 1 113 ? 17.252 -0.534 -10.666 1.00 89.88 113 PRO A C 1
ATOM 893 O O . PRO A 1 113 ? 18.404 -0.094 -10.602 1.00 89.88 113 PRO A O 1
ATOM 896 N N . LEU A 1 114 ? 16.470 -0.632 -9.592 1.00 83.69 114 LEU A N 1
ATOM 897 C CA . LEU A 1 114 ? 16.998 -0.480 -8.240 1.00 83.69 114 LEU A CA 1
ATOM 898 C C . LEU A 1 114 ? 17.998 -1.617 -8.007 1.00 83.69 114 LEU A C 1
ATOM 900 O O . LEU A 1 114 ? 17.630 -2.801 -8.034 1.00 83.69 114 LEU A O 1
ATOM 904 N N . THR A 1 115 ? 19.268 -1.260 -7.802 1.00 73.69 115 THR A N 1
ATOM 905 C CA . THR A 1 115 ? 20.299 -2.239 -7.441 1.00 73.69 115 THR A CA 1
ATOM 906 C C . THR A 1 115 ? 19.962 -2.847 -6.087 1.00 73.69 115 THR A C 1
ATOM 908 O O . THR A 1 115 ? 19.200 -2.268 -5.325 1.00 73.69 115 THR A O 1
ATOM 911 N N . GLU A 1 116 ? 20.534 -3.996 -5.729 1.00 64.38 116 GLU A N 1
ATOM 912 C CA . GLU A 1 116 ? 20.312 -4.576 -4.396 1.00 64.38 116 GLU A CA 1
ATOM 913 C C . GLU A 1 116 ? 20.631 -3.572 -3.273 1.00 64.38 116 GLU A C 1
ATOM 915 O O . GLU A 1 116 ? 19.890 -3.484 -2.302 1.00 64.38 116 GLU A O 1
ATOM 920 N N . LYS A 1 117 ? 21.650 -2.724 -3.466 1.00 58.16 117 LYS A N 1
ATOM 921 C CA . LYS A 1 117 ? 22.002 -1.624 -2.559 1.00 58.16 117 LYS A CA 1
ATOM 922 C C . LYS A 1 117 ? 20.936 -0.521 -2.511 1.00 58.16 117 LYS A C 1
ATOM 924 O O . LYS A 1 117 ? 20.692 0.028 -1.444 1.00 58.16 117 LYS A O 1
ATOM 929 N N . ASP A 1 118 ? 20.299 -0.211 -3.637 1.00 61.34 118 ASP A N 1
ATOM 930 C CA . ASP A 1 118 ? 19.213 0.774 -3.697 1.00 61.34 118 ASP A CA 1
ATOM 931 C C . ASP A 1 118 ? 17.870 0.186 -3.246 1.00 61.34 118 ASP A C 1
ATOM 933 O O . ASP A 1 118 ? 17.023 0.921 -2.75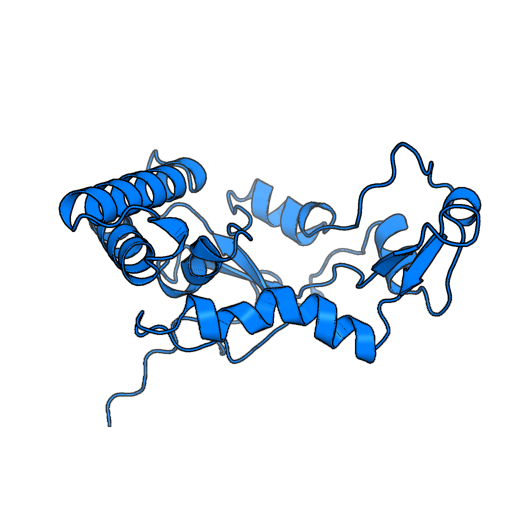7 1.00 61.34 118 ASP A O 1
ATOM 937 N N . ARG A 1 119 ? 17.683 -1.137 -3.340 1.00 56.41 119 ARG A N 1
ATOM 938 C CA . ARG A 1 119 ? 16.513 -1.845 -2.804 1.00 56.41 119 ARG A CA 1
ATOM 939 C C . ARG A 1 119 ? 16.466 -1.785 -1.288 1.00 56.41 119 ARG A C 1
ATOM 941 O O . ARG A 1 119 ? 15.368 -1.730 -0.761 1.00 56.41 119 ARG A O 1
ATOM 948 N N . TRP A 1 120 ? 17.613 -1.748 -0.604 1.00 44.72 120 TRP A N 1
ATOM 949 C CA . TRP A 1 120 ? 17.651 -1.402 0.820 1.00 44.72 120 TRP A CA 1
ATOM 950 C C . TRP A 1 120 ? 17.138 0.024 1.053 1.00 44.72 120 TRP A C 1
ATOM 952 O O . TRP A 1 120 ? 16.351 0.218 1.958 1.00 44.72 120 TRP A O 1
ATOM 962 N N . ARG A 1 121 ? 17.458 0.986 0.175 1.00 41.00 121 ARG A N 1
ATOM 963 C CA . ARG A 1 121 ? 17.003 2.390 0.258 1.00 41.00 121 ARG A CA 1
ATOM 964 C C . ARG A 1 121 ? 15.538 2.628 -0.141 1.00 41.00 121 ARG A C 1
ATOM 966 O O . ARG A 1 121 ? 14.914 3.573 0.317 1.00 41.00 121 ARG A O 1
ATOM 973 N N . ASP A 1 122 ? 14.980 1.793 -1.009 1.00 48.22 122 ASP A N 1
ATOM 974 C CA . ASP A 1 122 ? 13.542 1.784 -1.320 1.00 48.22 122 ASP A CA 1
ATOM 975 C C . ASP A 1 122 ? 12.766 1.005 -0.244 1.00 48.22 122 ASP A C 1
ATOM 977 O O . ASP A 1 122 ? 11.679 1.400 0.178 1.00 48.22 122 ASP A O 1
ATOM 981 N N . ALA A 1 123 ? 13.380 -0.050 0.304 1.00 45.59 123 ALA A N 1
ATOM 982 C CA . ALA A 1 123 ? 12.938 -0.687 1.535 1.00 45.59 123 ALA A CA 1
ATOM 983 C C . ALA A 1 123 ? 13.103 0.217 2.765 1.00 45.59 123 ALA A C 1
ATOM 985 O O . ALA A 1 123 ? 12.373 -0.019 3.713 1.00 45.59 123 ALA A O 1
ATOM 986 N N . GLU A 1 124 ? 13.946 1.259 2.759 1.00 34.28 124 GLU A N 1
ATOM 987 C CA . GLU A 1 124 ? 14.062 2.241 3.854 1.00 34.28 124 GLU A CA 1
ATOM 988 C C . GLU A 1 124 ? 12.744 3.010 4.062 1.00 34.28 124 GLU A C 1
ATOM 990 O O . GLU A 1 124 ? 12.382 3.262 5.205 1.00 34.28 124 GL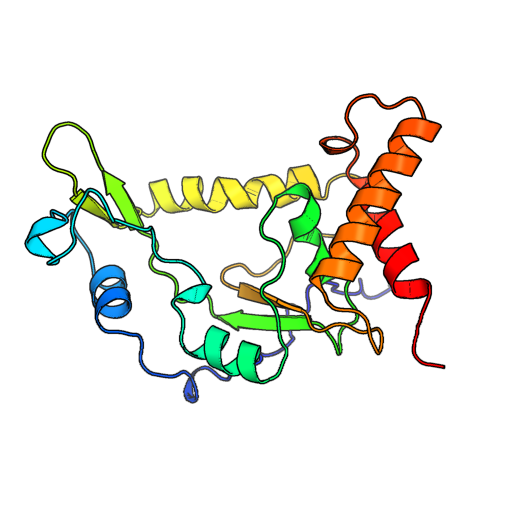U A O 1
ATOM 995 N N . SER A 1 125 ? 11.921 3.214 3.018 1.00 48.28 125 SER A N 1
ATOM 996 C CA . SER A 1 125 ? 10.526 3.690 3.184 1.00 48.28 125 SER A CA 1
ATOM 997 C C . SER A 1 125 ? 9.649 2.742 4.028 1.00 48.28 125 SER A C 1
ATOM 999 O O . SER A 1 125 ? 8.602 3.123 4.548 1.00 48.28 125 SER A O 1
ATOM 1001 N N . ARG A 1 126 ? 10.087 1.486 4.176 1.00 51.84 126 ARG A N 1
ATOM 1002 C CA . ARG A 1 126 ? 9.507 0.421 5.002 1.00 51.84 126 ARG A CA 1
ATOM 1003 C C . ARG A 1 126 ? 10.398 0.051 6.210 1.00 51.84 126 ARG A C 1
ATOM 1005 O O . ARG A 1 126 ? 9.925 -0.625 7.117 1.00 51.84 126 ARG A O 1
ATOM 1012 N N . GLU A 1 127 ? 11.650 0.493 6.309 1.00 46.16 127 GLU A N 1
ATOM 1013 C CA . GLU A 1 127 ? 12.437 0.411 7.555 1.00 46.16 127 GLU A CA 1
ATOM 1014 C C . GLU A 1 127 ? 11.972 1.450 8.578 1.00 46.16 127 GLU A C 1
ATOM 1016 O O . GLU A 1 127 ? 12.207 1.291 9.777 1.00 46.16 127 GLU A O 1
ATOM 1021 N N . ASP A 1 128 ? 11.179 2.424 8.134 1.00 52.41 128 ASP A N 1
ATOM 1022 C CA . ASP A 1 128 ? 10.400 3.238 9.044 1.00 52.41 128 ASP A CA 1
ATOM 1023 C C . ASP A 1 128 ? 9.238 2.453 9.686 1.00 52.41 128 ASP A C 1
ATOM 1025 O O . ASP A 1 128 ? 8.678 2.943 10.655 1.00 52.41 128 ASP A O 1
ATOM 1029 N N . TYR A 1 129 ? 8.863 1.228 9.261 1.00 62.31 129 TYR A N 1
ATOM 1030 C CA . TYR A 1 129 ? 7.848 0.432 9.989 1.00 62.31 129 TYR A CA 1
ATOM 1031 C C . TYR A 1 129 ? 8.249 0.200 11.455 1.00 62.31 129 TYR A C 1
ATOM 1033 O O . TYR A 1 129 ? 7.435 0.491 12.325 1.00 62.31 129 TYR A O 1
ATOM 1041 N N . PRO A 1 130 ? 9.461 -0.294 11.783 1.00 65.12 130 PRO A N 1
ATOM 1042 C CA . PRO A 1 130 ? 9.951 -0.328 13.158 1.00 65.12 130 PRO A CA 1
ATOM 1043 C C . PRO A 1 130 ? 9.775 0.998 13.903 1.00 65.12 130 PRO A C 1
ATOM 1045 O O . PRO A 1 130 ? 9.273 0.993 15.024 1.00 65.12 130 PRO A O 1
ATOM 1048 N N . PHE A 1 131 ? 10.122 2.121 13.268 1.00 66.31 131 PHE A N 1
ATOM 1049 C CA . PHE A 1 131 ? 9.961 3.446 13.857 1.00 66.31 131 PHE A CA 1
ATOM 1050 C C . PHE A 1 131 ? 8.476 3.794 14.049 1.00 66.31 131 PHE A C 1
ATOM 1052 O O . PHE A 1 131 ? 8.074 4.183 15.141 1.00 66.31 131 PHE A O 1
ATOM 1059 N N . HIS A 1 132 ? 7.629 3.627 13.036 1.00 68.06 132 HIS A N 1
ATOM 1060 C CA . HIS A 1 132 ? 6.202 3.966 13.030 1.00 68.06 132 HIS A CA 1
ATOM 1061 C C . HIS A 1 132 ? 5.322 3.023 13.852 1.00 68.06 132 HIS A C 1
ATOM 1063 O O . HIS A 1 132 ? 4.241 3.419 14.279 1.00 68.06 132 HIS A O 1
ATOM 1069 N N . LEU A 1 133 ? 5.783 1.805 14.118 1.00 74.12 133 LEU A N 1
ATOM 1070 C CA . LEU A 1 133 ? 5.091 0.832 14.958 1.00 74.12 133 LEU A CA 1
ATOM 1071 C C . LEU A 1 133 ? 5.607 0.834 16.402 1.00 74.12 133 LEU A C 1
ATOM 1073 O O . LEU A 1 133 ? 4.979 0.215 17.269 1.00 74.12 133 LEU A O 1
ATOM 1077 N N . GLU A 1 134 ? 6.702 1.539 16.698 1.00 75.00 134 GLU A N 1
ATOM 1078 C CA . GLU A 1 134 ? 7.211 1.679 18.060 1.00 75.00 134 GLU A CA 1
ATOM 1079 C C . GLU A 1 134 ? 6.131 2.254 18.994 1.00 75.00 134 GLU A C 1
ATOM 1081 O O . GLU A 1 134 ? 5.429 3.209 18.666 1.00 75.00 134 GLU A O 1
ATOM 1086 N N . GLY A 1 135 ? 5.947 1.627 20.159 1.00 75.62 135 GLY A N 1
ATOM 1087 C CA . GLY A 1 135 ? 4.941 2.038 21.147 1.00 75.62 135 GLY A CA 1
ATOM 1088 C C . GLY A 1 135 ? 3.490 1.649 20.824 1.00 75.62 135 GLY A C 1
ATOM 1089 O O . GLY A 1 135 ? 2.629 1.790 21.686 1.00 75.62 135 GLY A O 1
ATOM 1090 N N . THR A 1 136 ? 3.199 1.098 19.641 1.00 76.75 136 THR A N 1
ATOM 1091 C CA . THR A 1 136 ? 1.825 0.714 19.248 1.00 76.75 136 THR A CA 1
ATOM 1092 C C . THR A 1 136 ? 1.403 -0.688 19.709 1.00 76.75 136 THR A C 1
ATOM 1094 O O . THR A 1 136 ? 0.220 -1.042 19.688 1.00 76.75 136 THR A O 1
ATOM 1097 N N . GLY A 1 137 ? 2.377 -1.524 20.083 1.00 82.25 137 GLY A N 1
ATOM 1098 C CA . GLY A 1 137 ? 2.172 -2.947 20.370 1.00 82.25 137 GLY A CA 1
ATOM 1099 C C . GLY A 1 137 ? 1.934 -3.818 19.129 1.00 82.25 137 GLY A C 1
ATOM 1100 O O . GLY A 1 137 ? 1.676 -5.012 19.279 1.00 82.25 137 GLY A O 1
ATOM 1101 N N . ILE A 1 138 ? 2.019 -3.257 17.917 1.00 84.50 138 ILE A N 1
ATOM 1102 C CA . ILE A 1 138 ? 1.946 -4.003 16.657 1.00 84.50 138 ILE A CA 1
ATOM 1103 C C . ILE A 1 138 ? 3.367 -4.464 16.283 1.00 84.50 138 ILE A C 1
ATOM 1105 O O . ILE A 1 138 ? 4.269 -3.631 16.194 1.00 84.50 138 ILE A O 1
ATOM 1109 N N . PRO A 1 139 ? 3.611 -5.773 16.075 1.00 85.00 139 PRO A N 1
ATOM 1110 C CA . PRO A 1 139 ? 4.911 -6.261 15.626 1.00 85.00 139 PRO A CA 1
ATOM 1111 C C . PRO A 1 139 ? 5.210 -5.776 14.204 1.00 85.00 139 PRO A C 1
ATOM 1113 O O . PRO A 1 139 ? 4.295 -5.520 13.432 1.00 85.00 139 PRO A O 1
ATOM 1116 N N . VAL A 1 140 ? 6.481 -5.711 13.815 1.00 80.69 140 VAL A N 1
ATOM 1117 C CA . VAL A 1 140 ? 6.865 -5.448 12.417 1.00 80.69 140 VAL A CA 1
ATOM 1118 C C . VAL A 1 140 ? 6.444 -6.641 11.535 1.00 80.69 140 VAL A C 1
ATOM 1120 O O . VAL A 1 140 ? 6.592 -7.787 11.979 1.00 80.69 140 VAL A O 1
ATOM 1123 N N . PRO A 1 141 ? 5.924 -6.427 10.308 1.00 78.50 141 PRO A N 1
ATOM 1124 C CA . PRO A 1 141 ? 5.592 -7.524 9.400 1.00 78.50 141 PRO A CA 1
ATOM 1125 C C . PRO A 1 141 ? 6.800 -8.438 9.147 1.00 78.50 141 PRO A C 1
ATOM 1127 O O . PRO A 1 141 ? 7.867 -7.981 8.747 1.00 78.50 141 PRO A O 1
ATOM 1130 N N . SER A 1 142 ? 6.630 -9.751 9.327 1.00 71.00 142 SER A N 1
ATOM 1131 C CA . SER A 1 142 ? 7.707 -10.736 9.119 1.00 71.00 142 SER A CA 1
ATOM 1132 C C . SER A 1 142 ? 7.963 -11.075 7.646 1.00 71.00 142 SER A C 1
ATOM 1134 O O . SER A 1 142 ? 9.006 -11.638 7.313 1.00 71.00 142 SER A O 1
ATOM 1136 N N . ARG A 1 143 ? 7.010 -10.762 6.756 1.00 68.94 143 ARG A N 1
ATOM 1137 C CA . ARG A 1 143 ? 7.097 -11.001 5.310 1.00 68.94 143 ARG A CA 1
ATOM 1138 C C . ARG A 1 143 ? 6.948 -9.696 4.541 1.00 68.94 143 ARG A C 1
ATOM 1140 O O . ARG A 1 143 ? 5.934 -9.012 4.662 1.00 68.94 143 ARG A O 1
ATOM 1147 N N . LEU A 1 144 ? 7.942 -9.411 3.708 1.00 73.56 144 LEU A N 1
ATOM 1148 C CA . LEU A 1 144 ? 7.924 -8.318 2.740 1.00 73.56 144 LEU A CA 1
ATOM 1149 C C . LEU A 1 144 ? 7.363 -8.793 1.389 1.00 73.56 144 LEU A C 1
ATOM 1151 O O . LEU A 1 144 ? 7.120 -9.982 1.184 1.00 73.56 144 LEU A O 1
ATOM 1155 N N . GLY A 1 145 ? 7.155 -7.857 0.458 1.00 80.25 145 GLY A N 1
ATOM 1156 C CA . GLY A 1 145 ? 6.687 -8.172 -0.898 1.00 80.25 145 GLY A CA 1
ATOM 1157 C C . GLY A 1 145 ? 5.184 -8.439 -0.999 1.00 80.25 145 GLY A C 1
ATOM 1158 O O . GLY A 1 145 ? 4.745 -9.138 -1.910 1.00 80.25 145 GLY A O 1
ATOM 1159 N N . ARG A 1 146 ? 4.398 -7.889 -0.071 1.00 89.00 146 ARG A N 1
ATOM 1160 C CA . ARG A 1 146 ? 2.934 -7.927 -0.085 1.00 89.00 146 ARG A CA 1
ATOM 1161 C C . ARG A 1 146 ? 2.388 -6.557 -0.466 1.00 89.00 146 ARG A C 1
ATOM 1163 O O . ARG A 1 146 ? 2.864 -5.549 0.050 1.00 89.00 146 ARG A O 1
ATOM 1170 N N . ILE A 1 147 ? 1.394 -6.539 -1.343 1.00 91.19 147 ILE A N 1
ATOM 1171 C CA . ILE A 1 147 ? 0.499 -5.396 -1.529 1.00 91.19 147 ILE A CA 1
ATOM 1172 C C . ILE A 1 147 ? -0.755 -5.718 -0.732 1.00 91.19 147 ILE A C 1
ATOM 1174 O O . ILE A 1 147 ? -1.410 -6.722 -1.012 1.00 91.19 147 ILE A O 1
ATOM 1178 N N . TRP A 1 148 ? -1.053 -4.905 0.277 1.00 93.62 148 TRP A N 1
ATOM 1179 C CA . TRP A 1 148 ? -2.245 -5.072 1.100 1.00 93.62 148 TRP A CA 1
ATOM 1180 C C . TRP A 1 148 ? -3.448 -4.405 0.444 1.00 93.62 148 TRP A C 1
ATOM 1182 O O . TRP A 1 148 ? -3.350 -3.300 -0.089 1.00 93.62 148 TRP A O 1
ATOM 1192 N N . LEU A 1 149 ? -4.588 -5.081 0.519 1.00 96.50 149 LEU A N 1
ATOM 1193 C CA . LEU A 1 149 ? -5.882 -4.563 0.125 1.00 96.50 149 LEU A CA 1
ATOM 1194 C C . LEU A 1 149 ? -6.862 -4.681 1.288 1.00 96.50 149 LEU A C 1
ATOM 1196 O O . LEU A 1 149 ? -6.817 -5.630 2.074 1.00 96.50 149 LEU A O 1
ATOM 1200 N N . LEU A 1 150 ? -7.761 -3.711 1.372 1.00 97.25 150 LEU A N 1
ATOM 1201 C CA . LEU A 1 150 ? -8.796 -3.597 2.384 1.00 97.25 150 LEU A CA 1
ATOM 1202 C C . LEU A 1 150 ? -10.167 -3.580 1.707 1.00 97.25 150 LEU A C 1
ATOM 1204 O O . LEU A 1 150 ? -10.346 -3.011 0.634 1.00 97.25 150 LEU A O 1
ATOM 1208 N N . ARG A 1 151 ? -11.153 -4.173 2.361 1.00 96.81 151 ARG A N 1
ATOM 1209 C CA . ARG A 1 151 ? -12.579 -3.969 2.105 1.00 96.81 151 ARG A CA 1
ATOM 1210 C C . ARG A 1 151 ? -13.179 -3.266 3.303 1.00 96.81 151 ARG A C 1
ATOM 1212 O O . ARG A 1 151 ? -12.693 -3.426 4.418 1.00 96.81 151 ARG A O 1
ATOM 1219 N N . SER A 1 152 ? -14.256 -2.517 3.107 1.00 95.19 152 SER A N 1
ATOM 1220 C CA . SER A 1 152 ? -14.971 -1.972 4.258 1.00 95.19 152 SER A CA 1
ATOM 1221 C C . SER A 1 152 ? -15.602 -3.113 5.071 1.00 95.19 152 SER A C 1
ATOM 1223 O O . SER A 1 152 ? -16.275 -3.963 4.479 1.00 95.19 152 SER A O 1
ATOM 1225 N N . PRO A 1 153 ? -15.398 -3.159 6.399 1.00 93.56 153 PRO A N 1
ATOM 1226 C CA . PRO A 1 153 ? -16.163 -4.020 7.294 1.00 93.56 153 PRO A CA 1
ATOM 1227 C C . PRO A 1 153 ? -17.525 -3.429 7.678 1.00 93.56 153 PRO A C 1
ATOM 1229 O O . PRO A 1 153 ? -18.323 -4.116 8.306 1.00 93.56 153 PRO A O 1
ATOM 1232 N N . VAL A 1 154 ? -17.802 -2.175 7.305 1.00 90.94 154 VAL A N 1
ATOM 1233 C CA . VAL A 1 154 ? -19.012 -1.443 7.695 1.00 90.94 154 VAL A CA 1
ATOM 1234 C C . VAL A 1 154 ? -19.905 -1.234 6.477 1.00 90.94 154 VAL A C 1
ATOM 1236 O O . VAL A 1 154 ? -19.499 -0.611 5.490 1.00 90.94 154 VAL A O 1
ATOM 1239 N N . GLU A 1 155 ? -21.138 -1.733 6.549 1.00 88.50 155 GLU A N 1
ATOM 1240 C CA . GLU A 1 155 ? -22.121 -1.555 5.483 1.00 88.50 155 GLU A CA 1
ATOM 1241 C C . GLU A 1 155 ? -22.413 -0.062 5.254 1.00 88.50 155 GLU A C 1
ATOM 1243 O O . GLU A 1 155 ? -22.625 0.712 6.186 1.00 88.50 155 GLU A O 1
ATOM 1248 N N . GLY A 1 156 ? -22.392 0.371 3.992 1.00 89.50 156 GLY A N 1
ATOM 1249 C CA . GLY A 1 156 ? -22.650 1.766 3.623 1.00 89.50 156 GLY A CA 1
ATOM 1250 C C . GLY A 1 156 ? -21.489 2.741 3.866 1.00 89.50 156 GLY A C 1
ATOM 1251 O O . GLY A 1 156 ? -21.626 3.916 3.523 1.00 89.50 156 GLY A O 1
ATOM 1252 N N . ALA A 1 157 ? -20.348 2.284 4.392 1.00 93.31 157 ALA A N 1
ATOM 1253 C CA . ALA A 1 157 ? -19.116 3.069 4.461 1.00 93.31 157 ALA A CA 1
ATOM 1254 C C . ALA A 1 157 ? -18.053 2.510 3.504 1.00 93.31 157 ALA A C 1
ATOM 1256 O O . ALA A 1 157 ? -17.898 1.301 3.365 1.00 93.31 157 ALA A O 1
ATOM 1257 N N . SER A 1 158 ? -17.301 3.394 2.856 1.00 95.06 158 SER A N 1
ATOM 1258 C CA . SER A 1 158 ? -16.107 3.053 2.069 1.00 95.06 158 SER A CA 1
ATOM 1259 C C . SER A 1 158 ? -14.859 2.965 2.951 1.00 95.06 158 SER A C 1
ATOM 1261 O O . SER A 1 158 ? -14.821 3.540 4.042 1.00 95.06 158 SER A O 1
ATOM 1263 N N . VAL A 1 159 ? -13.815 2.283 2.465 1.00 95.19 159 VAL A N 1
ATOM 1264 C CA . VAL A 1 159 ? -12.510 2.227 3.150 1.00 95.19 159 VAL A CA 1
ATOM 1265 C C . VAL A 1 159 ? -11.966 3.640 3.353 1.00 95.19 159 VAL A C 1
ATOM 1267 O O . VAL A 1 159 ? -11.538 3.974 4.451 1.00 95.19 159 VAL A O 1
ATOM 1270 N N . GLU A 1 160 ? -12.064 4.499 2.340 1.00 94.75 160 GLU A N 1
ATOM 1271 C CA . GLU A 1 160 ? -11.608 5.888 2.378 1.00 94.75 160 GLU A CA 1
ATOM 1272 C C . GLU A 1 160 ? -12.327 6.696 3.464 1.00 94.75 160 GLU A C 1
ATOM 1274 O O . GLU A 1 160 ? -11.690 7.435 4.213 1.00 94.75 160 GLU A O 1
ATOM 1279 N N . GLN A 1 161 ? -13.645 6.524 3.610 1.00 95.31 161 GLN A N 1
ATOM 1280 C CA . GLN A 1 161 ? -14.406 7.174 4.682 1.00 95.31 161 GLN A CA 1
ATOM 1281 C C . GLN A 1 161 ? -13.990 6.678 6.069 1.00 95.31 161 GLN A C 1
ATOM 1283 O O . GLN A 1 161 ? -13.920 7.475 7.003 1.00 95.31 161 GLN A O 1
ATOM 1288 N N . LEU A 1 162 ? -13.722 5.379 6.223 1.00 95.75 162 LEU A N 1
ATOM 1289 C CA . LEU A 1 162 ? -13.246 4.828 7.490 1.00 95.75 162 LEU A CA 1
ATOM 1290 C C . LEU A 1 162 ? -11.847 5.352 7.821 1.00 95.75 162 LEU A C 1
ATOM 1292 O O . LEU A 1 162 ? -11.634 5.833 8.929 1.00 95.75 162 LEU A O 1
ATOM 1296 N N . VAL A 1 163 ? -10.925 5.351 6.858 1.00 94.69 163 VAL A N 1
ATOM 1297 C CA . VAL A 1 163 ? -9.576 5.913 7.017 1.00 94.69 163 VAL A CA 1
ATOM 1298 C C . VAL A 1 163 ? -9.644 7.391 7.394 1.00 94.69 163 VAL A C 1
ATOM 1300 O O . VAL A 1 163 ? -8.992 7.806 8.348 1.00 94.69 163 VAL A O 1
ATOM 1303 N N . GLN A 1 164 ? -10.494 8.178 6.733 1.00 94.69 164 GLN A N 1
ATOM 1304 C CA . GLN A 1 164 ? -10.693 9.585 7.076 1.00 94.69 164 GLN A C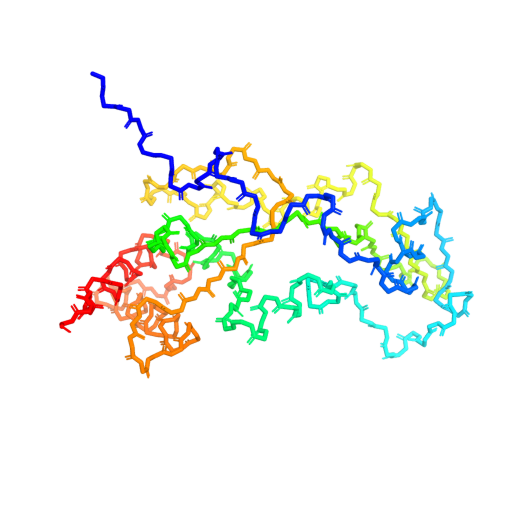A 1
ATOM 1305 C C . GLN A 1 164 ? -11.162 9.760 8.530 1.00 94.69 164 GLN A C 1
ATOM 1307 O O . GLN A 1 164 ? -10.625 10.600 9.253 1.00 94.69 164 GLN A O 1
ATOM 1312 N N . ARG A 1 165 ? -12.101 8.926 9.001 1.00 95.12 165 ARG A N 1
ATOM 1313 C CA . ARG A 1 165 ? -12.530 8.927 10.411 1.00 95.12 165 ARG A CA 1
ATOM 1314 C C . ARG A 1 165 ? -11.382 8.578 11.357 1.00 95.12 165 ARG A C 1
ATOM 1316 O O . ARG A 1 165 ? -11.296 9.190 12.418 1.00 95.12 165 ARG A O 1
ATOM 1323 N N . VAL A 1 166 ? -10.506 7.637 10.988 1.00 94.00 166 VAL A N 1
ATOM 1324 C CA . VAL A 1 166 ? -9.306 7.296 11.775 1.00 94.00 166 VAL A CA 1
ATOM 1325 C C . VAL A 1 166 ? -8.398 8.513 11.920 1.00 94.00 166 VAL A C 1
ATOM 1327 O O . VAL A 1 166 ? -8.037 8.861 13.043 1.00 94.00 166 VAL A O 1
ATOM 1330 N N . VAL A 1 167 ? -8.081 9.197 10.816 1.00 92.44 167 VAL A N 1
ATOM 1331 C CA . VAL A 1 167 ? -7.235 10.403 10.832 1.00 92.44 167 VAL A CA 1
ATOM 1332 C C . VAL A 1 167 ? -7.859 11.499 11.700 1.00 92.44 167 VAL A C 1
ATOM 1334 O O . VAL A 1 167 ? -7.199 12.065 12.572 1.00 92.44 167 VAL A O 1
ATOM 1337 N N . GLU A 1 168 ? -9.151 11.776 11.521 1.00 93.00 168 GLU A N 1
ATOM 1338 C CA . GLU A 1 168 ? -9.869 12.791 12.298 1.00 93.00 168 GLU A CA 1
ATOM 1339 C C . GLU A 1 168 ? -9.857 12.494 13.803 1.00 93.00 168 GLU A C 1
ATOM 1341 O O . GLU A 1 168 ? -9.614 13.395 14.614 1.00 93.00 168 GLU A O 1
ATOM 1346 N N . ARG A 1 169 ? -10.079 11.229 14.179 1.00 92.94 169 ARG A N 1
ATOM 1347 C CA . ARG A 1 169 ? -10.079 10.761 15.571 1.00 92.94 169 ARG A CA 1
ATOM 1348 C C . ARG A 1 169 ? -8.689 10.860 16.193 1.00 92.94 169 ARG A C 1
ATOM 1350 O O . ARG A 1 169 ? -8.561 11.373 17.304 1.00 92.94 169 ARG A O 1
ATOM 1357 N N . ALA A 1 170 ? -7.658 10.427 15.469 1.00 91.38 170 ALA A N 1
ATOM 1358 C CA . ALA A 1 170 ? -6.270 10.510 15.913 1.00 91.38 170 ALA A CA 1
ATOM 1359 C C . ALA A 1 170 ? -5.862 11.969 16.167 1.00 91.38 170 ALA A C 1
ATOM 1361 O O . ALA A 1 170 ? -5.351 12.303 17.235 1.00 91.38 170 ALA A O 1
ATOM 1362 N N . HIS A 1 171 ? -6.198 12.872 15.240 1.00 90.25 171 HIS A N 1
ATOM 1363 C CA . HIS A 1 171 ? -5.946 14.305 15.394 1.00 90.25 171 HIS A CA 1
ATOM 1364 C C . HIS A 1 171 ? -6.724 14.925 16.558 1.00 90.25 171 HIS A C 1
ATOM 1366 O O . HIS A 1 171 ? -6.236 15.841 17.218 1.00 90.25 171 HIS A O 1
ATOM 1372 N N . GLN A 1 172 ? -7.954 14.471 16.810 1.00 90.44 172 GLN A N 1
ATOM 1373 C CA . GLN A 1 172 ? -8.730 14.938 17.954 1.00 90.44 172 GLN A CA 1
ATOM 1374 C C . GLN A 1 172 ? -8.077 14.544 19.283 1.00 90.44 172 GLN A C 1
ATOM 1376 O O . GLN A 1 172 ? -8.007 15.395 20.168 1.00 90.44 172 GLN A O 1
ATOM 1381 N N . ARG A 1 173 ? -7.580 13.307 19.402 1.00 89.12 173 ARG A N 1
ATOM 1382 C CA . ARG A 1 173 ? -6.880 12.809 20.598 1.00 89.12 173 ARG A CA 1
ATOM 1383 C C . ARG A 1 173 ? -5.603 13.583 20.874 1.00 89.12 173 ARG A C 1
ATOM 1385 O O . ARG A 1 173 ? -5.468 14.164 21.942 1.00 89.12 173 ARG A O 1
ATOM 1392 N N . ALA A 1 174 ? -4.740 13.702 19.868 1.00 88.56 174 ALA A N 1
ATOM 1393 C CA . ALA A 1 174 ? -3.502 14.465 19.982 1.00 88.56 174 ALA A CA 1
ATOM 1394 C C . ALA A 1 174 ? -3.751 15.894 20.505 1.00 88.56 174 ALA A C 1
ATOM 1396 O O . ALA A 1 174 ? -3.097 16.340 21.444 1.00 88.56 174 ALA A O 1
ATOM 1397 N N . ARG A 1 175 ? -4.780 16.585 19.985 1.00 87.81 175 ARG A N 1
ATOM 1398 C CA . ARG A 1 175 ? -5.166 17.921 20.474 1.00 87.81 175 ARG A CA 1
ATOM 1399 C C . ARG A 1 175 ? -5.642 17.931 21.928 1.00 87.81 175 ARG A C 1
ATOM 1401 O O . ARG A 1 175 ? -5.408 18.917 22.620 1.00 87.81 175 ARG A O 1
ATOM 1408 N N . GLN A 1 176 ? -6.355 16.896 22.372 1.00 88.56 176 GLN A N 1
ATOM 1409 C CA . GLN A 1 176 ? -6.829 16.784 23.757 1.00 88.56 176 GLN A CA 1
ATOM 1410 C C . GLN A 1 176 ? -5.669 16.581 24.735 1.00 88.56 176 GLN A C 1
ATOM 1412 O O . GLN A 1 176 ? -5.704 17.141 25.830 1.00 88.56 176 GLN A O 1
ATOM 1417 N N . ASP A 1 177 ? -4.628 15.876 24.297 1.00 86.62 177 ASP A N 1
ATOM 1418 C CA . ASP A 1 177 ? -3.431 15.595 25.092 1.00 86.62 177 ASP A CA 1
ATOM 1419 C C . ASP A 1 177 ? -2.366 16.705 24.996 1.00 86.62 177 ASP A C 1
ATOM 1421 O O . ASP A 1 177 ? -1.316 16.632 25.633 1.00 86.62 177 ASP A O 1
ATOM 1425 N N . GLY A 1 178 ? -2.654 17.782 24.254 1.00 85.56 178 GLY A N 1
ATOM 1426 C CA . GLY A 1 178 ? -1.765 18.936 24.103 1.00 85.56 178 GLY A CA 1
ATOM 1427 C C . GLY A 1 178 ? -0.608 18.714 23.127 1.00 85.56 178 GLY A C 1
ATOM 1428 O O . GLY A 1 178 ? 0.331 19.509 23.122 1.00 85.56 178 GLY A O 1
ATOM 1429 N N . GLU A 1 179 ? -0.679 17.670 22.301 1.00 80.94 179 GLU A N 1
ATOM 1430 C CA . GLU A 1 179 ? 0.316 17.354 21.279 1.00 80.94 179 GLU A CA 1
ATOM 1431 C C . GLU A 1 179 ? 0.102 18.231 20.036 1.00 80.94 179 GLU A C 1
ATOM 1433 O O . GLU A 1 179 ? -1.011 18.340 19.507 1.00 80.94 179 GLU A O 1
ATOM 1438 N N . ALA A 1 180 ? 1.171 18.890 19.582 1.00 68.88 180 ALA A N 1
ATOM 1439 C CA . ALA A 1 180 ? 1.103 19.856 18.485 1.00 68.88 180 ALA A CA 1
ATOM 1440 C C . ALA A 1 180 ? 1.190 19.188 17.106 1.00 68.88 180 ALA A C 1
ATOM 1442 O O . ALA A 1 180 ? 0.601 19.702 16.151 1.00 68.88 180 ALA A O 1
ATOM 1443 N N . ASP A 1 181 ? 1.889 18.053 17.017 1.00 71.88 181 ASP A N 1
ATOM 1444 C CA . ASP A 1 181 ? 2.025 17.275 15.791 1.00 71.88 181 ASP A CA 1
ATOM 1445 C C . ASP A 1 181 ? 1.443 15.862 15.974 1.00 71.88 181 ASP A C 1
ATOM 1447 O O . ASP A 1 181 ? 2.097 14.971 16.523 1.00 71.88 181 ASP A O 1
ATOM 1451 N N . PRO A 1 182 ? 0.196 15.621 15.533 1.00 66.12 182 PRO A N 1
ATOM 1452 C CA . PRO A 1 182 ? -0.407 14.304 15.655 1.00 66.12 182 PRO A CA 1
ATOM 1453 C C . PRO A 1 182 ? 0.305 13.256 14.799 1.00 66.12 182 PRO A C 1
ATOM 1455 O O . PRO A 1 182 ? 0.198 12.075 15.121 1.00 66.12 182 PRO A O 1
ATOM 1458 N N . TRP A 1 183 ? 1.017 13.655 13.738 1.00 68.44 183 TRP A N 1
ATOM 1459 C CA . TRP A 1 183 ? 1.661 12.733 12.802 1.00 68.44 183 TRP A CA 1
ATOM 1460 C C . TRP A 1 183 ? 2.834 11.977 13.446 1.00 68.44 183 TRP A C 1
ATOM 1462 O O . TRP A 1 183 ? 3.138 10.858 13.028 1.00 68.44 183 TRP A O 1
ATOM 1472 N N . ASP A 1 184 ? 3.410 12.526 14.523 1.00 63.16 184 ASP A N 1
ATOM 1473 C CA . ASP A 1 184 ? 4.415 11.866 15.368 1.00 63.16 184 ASP A CA 1
ATOM 1474 C C . ASP A 1 184 ? 3.792 10.970 16.464 1.00 63.16 184 ASP A C 1
ATOM 1476 O O . ASP A 1 184 ? 4.443 10.064 16.998 1.00 63.16 184 ASP A O 1
ATOM 1480 N N . GLY A 1 185 ? 2.502 11.152 16.767 1.00 62.00 185 GLY A N 1
ATOM 1481 C CA . GLY A 1 185 ? 1.747 10.438 17.801 1.00 62.00 185 GLY A CA 1
ATOM 1482 C C . GLY A 1 185 ? 1.160 9.096 17.340 1.00 62.00 185 GLY A C 1
ATOM 1483 O O . GLY A 1 185 ? -0.056 8.905 17.303 1.00 62.00 185 GLY A O 1
ATOM 1484 N N . LYS A 1 186 ? 2.030 8.132 17.015 1.00 67.81 186 LYS A N 1
ATOM 1485 C CA . LYS A 1 186 ? 1.692 6.801 16.452 1.00 67.81 186 LYS A CA 1
ATOM 1486 C C . LYS A 1 186 ? 0.628 5.994 17.229 1.00 67.81 186 LYS A C 1
ATOM 1488 O O . LYS A 1 186 ? -0.230 5.387 16.581 1.00 67.81 186 LYS A O 1
ATOM 1493 N N . PRO A 1 187 ? 0.603 5.979 18.581 1.00 79.31 187 PRO A N 1
ATOM 1494 C CA . PRO A 1 187 ? -0.449 5.281 19.322 1.00 79.31 187 PRO A CA 1
ATOM 1495 C C . PRO A 1 187 ? -1.855 5.817 19.025 1.00 79.31 187 PRO A C 1
ATOM 1497 O O . PRO A 1 187 ? -2.795 5.025 18.947 1.00 79.31 187 PRO A O 1
ATOM 1500 N N . TYR A 1 188 ? -2.004 7.126 18.773 1.00 86.81 188 TYR A N 1
ATOM 1501 C CA . TYR A 1 188 ? -3.313 7.735 18.522 1.00 86.81 188 TYR A CA 1
ATOM 1502 C C . TYR A 1 188 ? -3.976 7.178 17.268 1.00 86.81 188 TYR A C 1
ATOM 1504 O O . TYR A 1 188 ? -5.180 6.940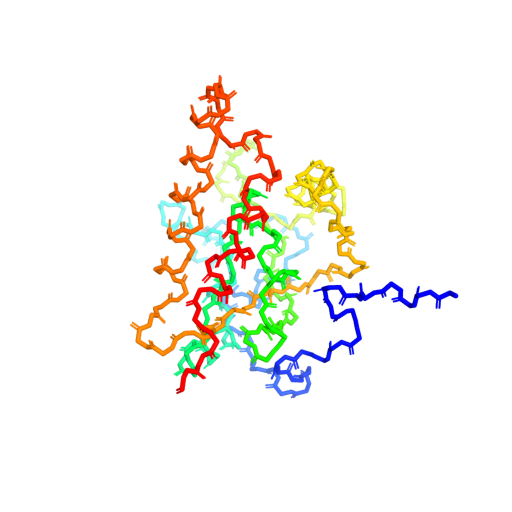 17.286 1.00 86.81 188 TYR A O 1
ATOM 1512 N N . PHE A 1 189 ? -3.213 6.934 16.197 1.00 89.31 189 PHE A N 1
ATOM 1513 C CA . PHE A 1 189 ? -3.762 6.361 14.968 1.00 89.31 189 PHE A CA 1
ATOM 1514 C C . PHE A 1 189 ? -4.189 4.904 15.155 1.00 89.31 189 PHE A C 1
ATOM 1516 O O . PHE A 1 189 ? -5.252 4.511 14.676 1.00 89.31 189 PHE A O 1
ATOM 1523 N N . VAL A 1 190 ? -3.408 4.106 15.886 1.00 89.44 190 VAL A N 1
ATOM 1524 C CA . VAL A 1 190 ? -3.740 2.697 16.150 1.00 89.44 190 VAL A CA 1
ATOM 1525 C C . VAL A 1 190 ? -4.983 2.571 17.027 1.00 89.44 190 VAL A C 1
ATOM 1527 O O . VAL A 1 190 ? -5.867 1.764 16.735 1.00 89.44 190 VAL A O 1
ATOM 1530 N N . GLU A 1 191 ? -5.080 3.375 18.084 1.00 89.75 191 GLU A N 1
ATOM 1531 C CA . GLU A 1 191 ? -6.270 3.436 18.935 1.00 89.75 191 GLU A CA 1
ATOM 1532 C C . GLU A 1 191 ? -7.489 3.940 18.164 1.00 89.75 191 GLU A C 1
ATOM 1534 O O . GLU A 1 191 ? -8.538 3.299 18.195 1.00 89.75 191 GLU A O 1
ATOM 1539 N N . ALA A 1 192 ? -7.335 5.028 17.405 1.00 92.38 192 ALA A N 1
ATOM 1540 C CA . ALA A 1 192 ? -8.382 5.564 16.545 1.00 92.38 192 ALA A CA 1
ATOM 1541 C C . ALA A 1 192 ? -8.903 4.523 15.550 1.00 92.38 192 ALA A C 1
ATOM 1543 O O . ALA A 1 192 ? -10.113 4.394 15.379 1.00 92.38 192 ALA A O 1
ATOM 1544 N N . ALA A 1 193 ? -8.012 3.756 14.917 1.00 92.69 193 ALA A N 1
ATOM 1545 C CA . ALA A 1 193 ? -8.400 2.695 13.998 1.00 92.69 193 ALA A CA 1
ATOM 1546 C C . ALA A 1 193 ? -9.217 1.612 14.701 1.00 92.69 193 ALA A C 1
ATOM 1548 O O . ALA A 1 193 ? -10.277 1.232 14.210 1.00 92.69 193 ALA A O 1
ATOM 1549 N N . ARG A 1 194 ? -8.776 1.159 15.879 1.00 91.94 194 ARG A N 1
ATOM 1550 C CA . ARG A 1 194 ? -9.522 0.172 16.674 1.00 91.94 194 ARG A CA 1
ATOM 1551 C C . ARG A 1 194 ? -10.907 0.679 17.068 1.00 91.94 194 ARG A C 1
ATOM 1553 O O . ARG A 1 194 ? -11.857 -0.090 17.007 1.00 91.94 194 ARG A O 1
ATOM 1560 N N . GLU A 1 195 ? -11.030 1.948 17.441 1.00 92.81 195 GLU A N 1
ATOM 1561 C CA . GLU A 1 195 ? -12.314 2.557 17.802 1.00 92.81 195 GLU A CA 1
ATOM 1562 C C . GLU A 1 195 ? -13.251 2.669 16.606 1.00 92.81 195 GLU A C 1
ATOM 1564 O O . GLU A 1 195 ? -14.376 2.187 16.669 1.00 92.81 195 GLU A O 1
ATOM 1569 N N . VAL A 1 196 ? -12.771 3.228 15.493 1.00 93.62 196 VAL A N 1
ATOM 1570 C CA . VAL A 1 196 ? -13.564 3.372 14.263 1.00 93.62 196 VAL A CA 1
ATOM 1571 C C . VAL A 1 196 ? -14.048 2.014 13.754 1.00 93.62 196 VAL A C 1
ATOM 1573 O O . VAL A 1 196 ? -15.182 1.904 13.296 1.00 93.62 196 VAL A O 1
ATOM 1576 N N . LEU A 1 197 ? -13.217 0.973 13.855 1.00 91.50 197 LEU A N 1
ATOM 1577 C CA . LEU A 1 197 ? -13.577 -0.387 13.446 1.00 91.50 197 LEU A CA 1
ATOM 1578 C C . LEU A 1 197 ? -14.496 -1.097 14.457 1.00 91.50 197 LEU A C 1
ATOM 1580 O O . LEU A 1 197 ? -15.242 -1.991 14.068 1.00 91.50 197 LEU A O 1
ATOM 1584 N N . ALA A 1 198 ? -14.464 -0.714 15.737 1.00 89.56 198 ALA A N 1
ATOM 1585 C CA . ALA A 1 198 ? -15.349 -1.254 16.772 1.00 89.56 198 ALA A CA 1
ATOM 1586 C C . ALA A 1 198 ? -16.725 -0.567 16.819 1.00 89.56 198 ALA A C 1
ATOM 1588 O O . ALA A 1 198 ? -17.664 -1.131 17.380 1.00 89.56 198 ALA A O 1
ATOM 1589 N N . GLU A 1 199 ? -16.849 0.637 16.256 1.00 84.12 199 GLU A N 1
ATOM 1590 C CA . GLU A 1 199 ? -18.082 1.432 16.258 1.00 84.12 199 GLU A CA 1
ATOM 1591 C C . GLU A 1 199 ? -19.216 0.811 15.423 1.00 84.12 199 GLU A C 1
ATOM 1593 O O . GLU A 1 199 ? -20.362 1.224 15.602 1.00 84.12 199 GLU A O 1
ATOM 1598 N N . ASP A 1 200 ? -18.947 -0.193 14.574 1.00 68.12 200 ASP A N 1
ATOM 1599 C CA . ASP A 1 200 ? -20.005 -0.837 13.784 1.00 68.12 200 ASP A CA 1
ATOM 1600 C C . ASP A 1 200 ? -19.670 -2.264 13.285 1.00 68.12 200 ASP A C 1
ATOM 1602 O O . ASP A 1 200 ? -19.331 -2.468 12.117 1.00 68.12 200 ASP A O 1
ATOM 1606 N N . PRO A 1 201 ? -19.758 -3.299 14.138 1.00 52.22 201 PRO A N 1
ATOM 1607 C CA . PRO A 1 201 ? -19.668 -4.678 13.694 1.00 52.22 201 PRO A CA 1
ATOM 1608 C C . PRO A 1 201 ? -21.080 -5.144 13.333 1.00 52.22 201 PRO A C 1
ATOM 1610 O O . PRO A 1 201 ? -21.744 -5.711 14.190 1.00 52.22 201 PRO A O 1
ATOM 1613 N N . ALA A 1 202 ? -21.556 -4.848 12.120 1.00 45.09 202 ALA A N 1
ATOM 1614 C CA . ALA A 1 202 ? -22.766 -5.430 11.519 1.00 45.09 202 ALA A CA 1
ATOM 1615 C C . ALA A 1 202 ? -23.916 -5.756 12.512 1.00 45.09 202 ALA A C 1
ATOM 1617 O O . ALA A 1 202 ? -23.985 -6.857 13.065 1.00 45.09 202 ALA A O 1
ATOM 1618 N N . ARG A 1 203 ? -24.830 -4.802 12.733 1.00 39.03 203 ARG A N 1
ATOM 1619 C CA . ARG A 1 203 ? -26.122 -5.083 13.388 1.00 39.03 203 ARG A CA 1
ATOM 1620 C C . ARG A 1 203 ? -26.984 -6.061 12.597 1.00 39.03 203 ARG A C 1
ATOM 1622 O O . ARG A 1 203 ? -27.058 -5.902 11.362 1.00 39.03 203 ARG A O 1
#

InterPro domains:
  IPR046000 Protein of unknown function DUF5956 [PF19381] (54-195)

Radius of gyration: 19.2 Å; chains: 1; bounding box: 50×40×52 Å

Organism: NCBI:txid446787